Protein AF-A0AAN9Z2P6-F1 (afdb_monomer_lite)

Sequence (341 aa):
MFIMGNKQIKIFQRGREERLTVVLQAVVTYSSTYVLVALSIDRYDAITHPMNFSGSWRRARLLVGVAWVISALFSVPILFLYQEQPVEGHLQCWIDFEKQWMWQLWVTLVALTLFVLPAFIISACYIVIVSTIWTKSKQLTPDPTRRTSRNSSVQQLQQTHQQLQLQNSGKPRGVASRLQQLQQEDQDSRRASSRGIIPKAKVKTVKMTFVIVIVFVLCWSPYFVFDLLQVYGYVPRTQTNIAVATFIQSLAPLNSAANPVIYCLFSTTIGRTLRKIPPISWAVAALQPCCPSLRPVPPDEEEPALLDARMRWASQHHKAHPHLDAAVRRGTAVAAVVSIV

Radius of gyration: 30.75 Å; chains: 1; bounding box: 99×47×82 Å

InterPro domains:
  IPR000276 G protein-coupled receptor, rhodopsin-like [PF00001] (20-263)
  IPR000276 G protein-coupled receptor, rhodopsin-like [PR00237] (25-47)
  IPR000276 G protein-coupled receptor, rhodopsin-like [PR00237] (59-80)
  IPR000276 G protein-coupled receptor, rhodopsin-like [PR00237] (107-130)
  IPR000276 G protein-coupled receptor, rhodopsin-like [PR00237] (205-229)
  IPR000276 G protein-coupled receptor, rhodopsin-like [PR00237] (245-271)
  IPR000276 G protein-coupled receptor, rhodopsin-like [PS00237] (31-47)
  IPR017452 GPCR, rhodopsin-like, 7TM [PS50262] (1-263)
  IPR052665 Neuropeptide-activated GPCR [PTHR24224] (21-278)

Secondary structure (DSSP, 8-state):
-HHHHHHHHHHHHHHHHHHHHHHHHHHHHHHHHHHHHHHHHHHHHHHH----TTSHHHHHHHHHHHHHHHHHHHHHHHHHH-EEEEETTEEEEE---SSHHHHHHHHHHHHIIIIIHHHHHHHHHHHHHHHHHHHHHHHHS--HHHHHHHHHHHHHHHHHHHHHHHTT-S-THHHHHHHHHHHHHHHHHHHHHHH-SS-HHHHHHHHHHHHHHHHHHHHHHHHHHHHHHHHTTSS---HHHHHHHHHHHTHHHHHHHHHHHHHHHH-TTHHHHHTTSHHHHHHHHHTGGG-GGGPPPPSS---HHHHHHHHHHHHHHTTT-HHHHHHHHHHHHHHHHHT--

Foldseek 3Di:
DVVVVVVVVVQVVVLVVVLVVVLVVQLVLQLLLQLLLLLLVLLLCVQQPVDDPPCSVVSSVVSSVVSSVVSNVVSVVSSVQWDWDQDPNHTDTDRDDPDLVVLLVVLVVCCCSNPVVSLVSNVVSLVSSVVSLVVVLVVLPPDVVVVVVLVVVLVVLVVVLVVCVVVVPPPSVVSVVVNVVSVVVVVVSVVVVVCGPDHPVSVLVSVLSVVLSVLSCVLVVLQSVLSNCVSVPVDDPDPVSVVVNVVSVVSSVVSLVCLVVSCLVSVPVNVVVVCVPVVVVVVVVVCCVPDVPPDDDDDPDPDPVVVVVVVVVCVVPVPPCPPVVVVVVVVVVSSVVSNVD

Structure (mmCIF, N/CA/C/O backbone):
data_AF-A0AAN9Z2P6-F1
#
_entry.id   AF-A0AAN9Z2P6-F1
#
loop_
_atom_site.group_PDB
_atom_site.id
_atom_site.type_symbol
_atom_site.label_atom_id
_atom_site.label_alt_id
_atom_site.label_comp_id
_atom_site.label_asym_id
_atom_site.label_entity_id
_atom_site.label_seq_id
_atom_site.pdbx_PDB_ins_code
_atom_site.Cartn_x
_atom_site.Cartn_y
_atom_site.Cartn_z
_atom_site.occupancy
_atom_site.B_iso_or_equiv
_atom_site.auth_seq_id
_atom_site.auth_comp_id
_atom_site.auth_asym_id
_atom_site.auth_atom_id
_atom_site.pdbx_PDB_model_num
ATOM 1 N N . MET A 1 1 ? -43.379 22.962 25.485 1.00 40.91 1 MET A N 1
ATOM 2 C CA . MET A 1 1 ? -43.331 21.936 24.415 1.00 40.91 1 MET A CA 1
ATOM 3 C C . MET A 1 1 ? -42.392 22.318 23.258 1.00 40.91 1 MET A C 1
ATOM 5 O O . MET A 1 1 ? -41.518 21.527 22.936 1.00 40.91 1 MET A O 1
ATOM 9 N N . PHE A 1 2 ? -42.454 23.541 22.707 1.00 38.75 2 PHE A N 1
ATOM 10 C CA . PHE A 1 2 ? -41.582 23.992 21.596 1.00 38.75 2 PHE A CA 1
ATOM 11 C C . PHE A 1 2 ? -40.060 24.004 21.885 1.00 38.75 2 PHE A C 1
ATOM 13 O O . PHE A 1 2 ? -39.260 23.691 21.007 1.00 38.75 2 PHE A O 1
ATOM 20 N N . ILE A 1 3 ? -39.632 24.298 23.121 1.00 38.44 3 ILE A N 1
ATOM 21 C CA . ILE A 1 3 ? -38.198 24.344 23.486 1.00 38.44 3 ILE A CA 1
ATOM 22 C C . ILE A 1 3 ? -37.568 22.939 23.595 1.00 38.44 3 ILE A C 1
ATOM 24 O O . ILE A 1 3 ? -36.387 22.772 23.287 1.00 38.44 3 ILE A O 1
ATOM 28 N N . MET A 1 4 ? -38.348 21.908 23.951 1.00 35.03 4 MET A N 1
ATOM 29 C CA . MET A 1 4 ? -37.878 20.514 23.890 1.00 35.03 4 MET A CA 1
ATOM 30 C C . MET A 1 4 ? -37.696 20.044 22.441 1.00 35.03 4 MET A C 1
ATOM 32 O O . MET A 1 4 ? -36.729 19.341 22.165 1.00 35.03 4 MET A O 1
ATOM 36 N N . GLY A 1 5 ? -38.545 20.501 21.511 1.00 40.94 5 GLY A N 1
ATOM 37 C CA . GLY A 1 5 ? -38.410 20.210 20.079 1.00 40.94 5 GLY A CA 1
ATOM 38 C C . GLY A 1 5 ? -37.091 20.721 19.490 1.00 40.94 5 GLY A C 1
ATOM 39 O O . GLY A 1 5 ? -36.369 19.962 18.854 1.00 40.94 5 GLY A O 1
ATOM 40 N N . ASN A 1 6 ? -36.697 21.964 19.789 1.00 43.03 6 ASN A N 1
ATOM 41 C CA . ASN A 1 6 ? -35.435 22.528 19.287 1.00 43.03 6 ASN A CA 1
ATOM 42 C C . ASN A 1 6 ? -34.179 21.876 19.883 1.00 43.03 6 ASN A C 1
ATOM 44 O O . ASN A 1 6 ? -33.157 21.785 19.201 1.00 43.03 6 ASN A O 1
ATOM 48 N N . LYS A 1 7 ? -34.233 21.410 21.139 1.00 51.53 7 LYS A N 1
ATOM 49 C CA . LYS A 1 7 ? -33.128 20.638 21.726 1.00 51.53 7 LYS A CA 1
ATOM 50 C C . LYS A 1 7 ? -32.992 19.281 21.045 1.00 51.53 7 LYS A C 1
ATOM 52 O O . LYS A 1 7 ? -31.888 18.953 20.637 1.00 51.53 7 LYS A O 1
ATOM 57 N N . GLN A 1 8 ? -34.094 18.555 20.853 1.00 50.38 8 GLN A N 1
ATOM 58 C CA . GLN A 1 8 ? -34.105 17.253 20.173 1.00 50.38 8 GLN A CA 1
ATOM 59 C C . GLN A 1 8 ? -33.662 17.355 18.702 1.00 50.38 8 GLN A C 1
ATOM 61 O O . GLN A 1 8 ? -32.905 16.513 18.236 1.00 50.38 8 GLN A O 1
ATOM 66 N N . ILE A 1 9 ? -34.026 18.430 17.993 1.00 57.44 9 ILE A N 1
ATOM 67 C CA . ILE A 1 9 ? -33.577 18.677 16.610 1.00 57.44 9 ILE A CA 1
ATOM 68 C C . ILE A 1 9 ? -32.070 18.967 16.540 1.00 57.44 9 ILE A C 1
ATOM 70 O O . ILE A 1 9 ? -31.394 18.424 15.670 1.00 57.44 9 ILE A O 1
ATOM 74 N N . LYS A 1 10 ? -31.519 19.778 17.457 1.00 55.31 10 LYS A N 1
ATOM 75 C CA . LYS A 1 10 ? -30.065 20.038 17.527 1.00 55.31 10 LYS A CA 1
ATOM 76 C C . LYS A 1 10 ? -29.266 18.794 17.912 1.00 55.31 10 LYS A C 1
ATOM 78 O O . LYS A 1 10 ? -28.180 18.576 17.393 1.00 55.31 10 LYS A O 1
ATOM 83 N N . ILE A 1 11 ? -29.821 17.987 18.807 1.00 55.19 11 ILE A N 1
ATOM 84 C CA . ILE A 1 11 ? -29.313 16.681 19.242 1.00 55.19 11 ILE A CA 1
ATOM 85 C C . ILE A 1 11 ? -29.258 15.723 18.038 1.00 55.19 11 ILE A C 1
ATOM 87 O O . ILE A 1 11 ? -28.189 15.231 17.693 1.00 55.19 11 ILE A O 1
ATOM 91 N N . PHE A 1 12 ? -30.355 15.598 17.292 1.00 55.28 12 PHE A N 1
ATOM 92 C CA . PHE A 1 12 ? -30.433 14.788 16.073 1.00 55.28 12 PHE A CA 1
ATOM 93 C C . PHE A 1 12 ? -29.583 15.323 14.899 1.00 55.28 12 PHE A C 1
ATOM 95 O O . PHE A 1 12 ? -29.119 14.564 14.049 1.00 55.28 12 PHE A O 1
ATOM 102 N N . GLN A 1 13 ? -29.372 16.640 14.795 1.00 58.53 13 GLN A N 1
ATOM 103 C CA . GLN A 1 13 ? -28.423 17.217 13.832 1.00 58.53 13 GLN A CA 1
ATOM 104 C C . GLN A 1 13 ? -26.977 16.886 14.206 1.00 58.53 13 GLN A C 1
ATOM 106 O O . GLN A 1 13 ? -26.229 16.438 13.343 1.00 58.53 13 GLN A O 1
ATOM 111 N N . ARG A 1 14 ? -26.612 17.023 15.483 1.00 61.31 14 ARG A N 1
ATOM 112 C CA . ARG A 1 14 ? -25.263 16.737 15.980 1.00 61.31 14 ARG A CA 1
ATOM 113 C C . ARG A 1 14 ? -24.888 15.259 15.853 1.00 61.31 14 ARG A C 1
ATOM 115 O O . ARG A 1 14 ? -23.791 14.955 15.402 1.00 61.31 14 ARG A O 1
ATOM 122 N N . GLY A 1 15 ? -25.813 14.346 16.151 1.00 60.88 15 GLY A N 1
ATOM 123 C CA . GLY A 1 15 ? -25.597 12.911 15.946 1.00 60.88 15 GLY A CA 1
ATOM 124 C C . GLY A 1 15 ? -25.392 12.533 14.470 1.00 60.88 15 GLY A C 1
ATOM 125 O O . GLY A 1 15 ? -24.477 11.778 14.135 1.00 60.88 15 GLY A O 1
ATOM 126 N N . ARG A 1 16 ? -26.141 13.157 13.546 1.00 64.94 16 ARG A N 1
ATOM 127 C CA . ARG A 1 16 ? -25.918 12.997 12.096 1.00 64.94 16 ARG A CA 1
ATOM 128 C C . ARG A 1 16 ? -24.577 13.563 11.620 1.00 64.94 16 ARG A C 1
ATOM 130 O O . ARG A 1 16 ? -23.956 12.957 10.748 1.00 64.94 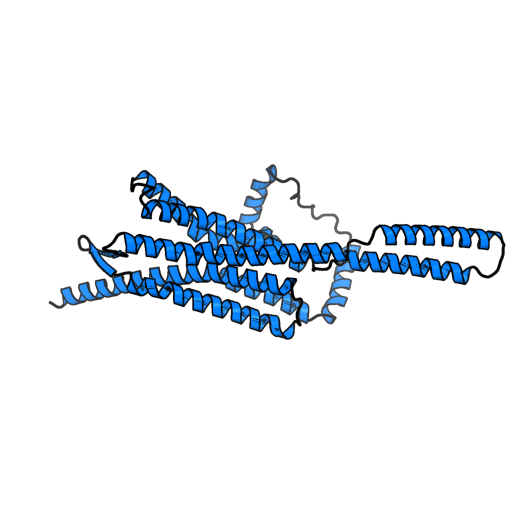16 ARG A O 1
ATOM 137 N N . GLU A 1 17 ? -24.129 14.690 12.168 1.00 72.06 17 GLU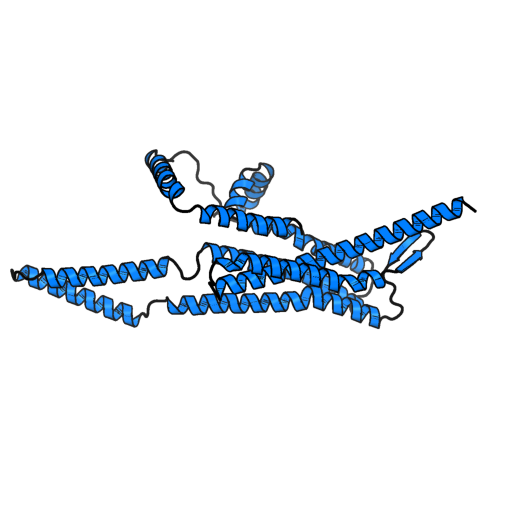 A N 1
ATOM 138 C CA . GLU A 1 17 ? -22.823 15.290 11.851 1.00 72.06 17 GLU A CA 1
ATOM 139 C C . GLU A 1 17 ? -21.656 14.412 12.330 1.00 72.06 17 GLU A C 1
ATOM 141 O O . GLU A 1 17 ? -20.686 14.214 11.595 1.00 72.06 17 GLU A O 1
ATOM 146 N N . GLU A 1 18 ? -21.767 13.817 13.519 1.00 72.00 18 GLU A N 1
ATOM 147 C CA . GLU A 1 18 ? -20.766 12.890 14.061 1.00 72.00 18 GLU A CA 1
ATOM 148 C C . GLU A 1 18 ? -20.684 11.600 13.230 1.00 72.00 18 GLU A C 1
ATOM 150 O O . GLU A 1 18 ? -19.593 11.210 12.807 1.00 72.00 18 GLU A O 1
ATOM 155 N N . ARG A 1 19 ? -21.828 10.991 12.883 1.00 74.69 19 ARG A N 1
ATOM 156 C CA . ARG A 1 19 ? -21.877 9.818 11.987 1.00 74.69 19 ARG A CA 1
ATOM 157 C C . ARG A 1 19 ? -21.257 10.106 10.626 1.00 74.69 19 ARG A C 1
ATOM 159 O O . ARG A 1 19 ? -20.469 9.307 10.123 1.00 74.69 19 ARG A O 1
ATOM 166 N N . LEU A 1 20 ? -21.590 11.254 10.032 1.00 80.19 20 LEU A N 1
ATOM 167 C CA . LEU A 1 20 ? -21.019 11.667 8.754 1.00 80.19 20 LEU A CA 1
ATOM 168 C C . LEU A 1 20 ? -19.501 11.844 8.863 1.00 80.19 20 LEU A C 1
ATOM 170 O O . LEU A 1 20 ? -18.776 11.403 7.977 1.00 80.19 20 LEU A O 1
ATOM 174 N N . THR A 1 21 ? -19.018 12.432 9.957 1.00 79.81 21 THR A N 1
ATOM 175 C CA . THR A 1 21 ? -17.583 12.632 10.194 1.00 79.81 21 THR A CA 1
ATOM 176 C C . THR A 1 21 ? -16.837 11.303 10.248 1.00 79.81 21 THR A C 1
ATOM 178 O O . THR A 1 21 ? -15.833 11.145 9.555 1.00 79.81 21 THR A O 1
ATOM 181 N N . VAL A 1 22 ? -17.341 10.323 11.002 1.00 79.75 22 VAL A N 1
ATOM 182 C CA . VAL A 1 22 ? -16.696 9.005 11.110 1.00 79.75 22 VAL A CA 1
ATOM 183 C C . VAL A 1 22 ? -16.719 8.257 9.776 1.00 79.75 22 VAL A C 1
ATOM 185 O O . VAL A 1 22 ? -15.728 7.643 9.382 1.00 79.75 22 VAL A O 1
ATOM 188 N N . VAL A 1 23 ? -17.821 8.344 9.033 1.00 84.56 23 VAL A N 1
ATOM 189 C CA . VAL A 1 23 ? -17.933 7.709 7.715 1.00 84.56 23 VAL A CA 1
ATOM 190 C C . VAL A 1 23 ? -16.989 8.358 6.713 1.00 84.56 23 VAL A C 1
ATOM 192 O O . VAL A 1 23 ? -16.324 7.650 5.965 1.00 84.56 23 VAL A O 1
ATOM 195 N N . LEU A 1 24 ? -16.867 9.686 6.716 1.00 85.12 24 LEU A N 1
ATOM 196 C CA . LEU A 1 24 ? -15.895 10.385 5.878 1.00 85.12 24 LEU A CA 1
ATOM 197 C C . LEU A 1 24 ? -14.460 9.997 6.248 1.00 85.12 24 LEU A C 1
ATOM 199 O O . LEU A 1 24 ? -13.672 9.695 5.355 1.00 85.12 24 LEU A O 1
ATOM 203 N N . GLN A 1 25 ? -14.127 9.931 7.541 1.00 83.19 25 GLN A N 1
ATOM 204 C CA . GLN A 1 25 ? -12.819 9.460 8.008 1.00 83.19 25 GLN A CA 1
ATOM 205 C C . GLN A 1 25 ? -12.526 8.032 7.538 1.00 83.19 25 GLN A C 1
ATOM 207 O O . GLN A 1 25 ? -11.420 7.747 7.072 1.00 83.19 25 GLN A O 1
ATOM 212 N N . ALA A 1 26 ? -13.518 7.144 7.599 1.00 85.56 26 ALA A N 1
ATOM 213 C CA . ALA A 1 26 ? -13.385 5.789 7.095 1.00 85.56 26 ALA A CA 1
ATOM 214 C C . ALA A 1 26 ? -13.184 5.765 5.577 1.00 85.56 26 ALA A C 1
ATOM 216 O O . ALA A 1 26 ? -12.211 5.178 5.112 1.00 85.56 26 ALA A O 1
ATOM 217 N N . VAL A 1 27 ? -14.022 6.461 4.804 1.00 89.19 27 VAL A N 1
ATOM 218 C CA . VAL A 1 27 ? -13.894 6.541 3.339 1.00 89.19 27 VAL A CA 1
ATOM 219 C C . VAL A 1 27 ? -12.512 7.044 2.942 1.00 89.19 27 VAL A C 1
ATOM 221 O O . VAL A 1 27 ? -11.889 6.460 2.058 1.00 89.19 27 VAL A O 1
ATOM 224 N N . VAL A 1 28 ? -12.003 8.080 3.613 1.00 88.19 28 VAL A N 1
ATOM 225 C CA . VAL A 1 28 ? -10.660 8.625 3.375 1.00 88.19 28 VAL A CA 1
ATOM 226 C C . VAL A 1 28 ? -9.589 7.578 3.682 1.00 88.19 28 VAL A C 1
ATOM 228 O O . VAL A 1 28 ? -8.722 7.315 2.846 1.00 88.19 28 VAL A O 1
ATOM 231 N N . THR A 1 29 ? -9.696 6.907 4.827 1.00 87.44 29 THR A N 1
ATOM 232 C CA . THR A 1 29 ? -8.771 5.851 5.260 1.00 87.44 29 THR A CA 1
ATOM 233 C C . THR A 1 29 ? -8.718 4.698 4.256 1.00 87.44 29 THR A C 1
ATOM 235 O O . THR A 1 29 ? -7.636 4.315 3.796 1.00 87.44 29 THR A O 1
ATOM 238 N N . TYR A 1 30 ? -9.883 4.192 3.852 1.00 91.56 30 TYR A N 1
ATOM 239 C CA . TYR A 1 30 ? -10.010 3.177 2.815 1.00 91.56 30 TYR A CA 1
ATOM 240 C C . TYR A 1 30 ? -9.439 3.692 1.484 1.00 91.56 30 TYR A C 1
ATOM 242 O O . TYR A 1 30 ? -8.584 3.031 0.893 1.00 91.56 30 TYR A O 1
ATOM 250 N N . SER A 1 31 ? -9.792 4.906 1.051 1.00 90.50 31 SER A N 1
ATOM 251 C CA . SER A 1 31 ? -9.307 5.452 -0.223 1.00 90.50 31 SER A CA 1
ATOM 252 C C . SER A 1 31 ? -7.789 5.567 -0.265 1.00 90.50 31 SER A C 1
ATOM 254 O O . SER A 1 31 ? -7.194 5.172 -1.264 1.00 90.50 31 SER A O 1
ATOM 256 N N . SER A 1 32 ? -7.148 5.994 0.828 1.00 88.19 32 SER A N 1
ATOM 257 C CA . SER A 1 32 ? -5.688 6.094 0.906 1.00 88.19 32 SER A CA 1
ATOM 258 C C . SER A 1 32 ? -5.040 4.733 0.645 1.00 88.19 32 SER A C 1
ATOM 260 O O . SER A 1 32 ? -4.166 4.596 -0.210 1.00 88.19 32 SER A O 1
ATOM 262 N N . THR A 1 33 ? -5.567 3.692 1.283 1.00 91.06 33 THR A N 1
ATOM 263 C CA . THR A 1 33 ? -5.068 2.321 1.202 1.00 91.06 33 THR A CA 1
ATOM 264 C C . THR A 1 33 ? -5.260 1.726 -0.193 1.00 91.06 33 THR A C 1
ATOM 266 O O . THR A 1 33 ? -4.318 1.208 -0.797 1.00 91.06 33 THR A O 1
ATOM 269 N N . TYR A 1 34 ? -6.461 1.834 -0.761 1.00 93.19 34 TYR A N 1
ATOM 270 C CA . TYR A 1 34 ? -6.755 1.261 -2.076 1.00 93.19 34 TYR A CA 1
ATOM 271 C C . TYR A 1 34 ? -6.134 2.068 -3.227 1.00 93.19 34 TYR A C 1
ATOM 273 O O . TYR A 1 34 ? -5.804 1.494 -4.267 1.00 93.19 34 TYR A O 1
ATOM 281 N N . VAL A 1 35 ? -5.876 3.368 -3.046 1.00 90.81 35 VAL A N 1
ATOM 282 C CA . VAL A 1 35 ? -5.075 4.166 -3.989 1.00 90.81 35 VAL A CA 1
ATOM 283 C C . VAL A 1 35 ? -3.610 3.713 -3.986 1.00 90.81 35 VAL A C 1
ATOM 285 O O . VAL A 1 35 ? -3.006 3.645 -5.057 1.00 90.81 35 VAL A O 1
ATOM 288 N N . LEU A 1 36 ? -3.041 3.314 -2.842 1.00 87.62 36 LEU A N 1
ATOM 289 C CA . LEU A 1 36 ? -1.700 2.708 -2.794 1.00 87.62 36 LEU A CA 1
ATOM 290 C C . LEU A 1 36 ? -1.637 1.358 -3.516 1.00 87.62 36 LEU A C 1
ATOM 292 O O . LEU A 1 36 ? -0.660 1.066 -4.219 1.00 87.62 36 LEU A O 1
ATOM 296 N N . VAL A 1 37 ? -2.690 0.549 -3.395 1.00 92.44 37 VAL A N 1
ATOM 297 C CA . VAL A 1 37 ? -2.835 -0.695 -4.163 1.00 92.44 37 VAL A CA 1
ATOM 298 C C . VAL A 1 37 ? -2.895 -0.387 -5.663 1.00 92.44 37 VAL A C 1
ATOM 300 O O . VAL A 1 37 ? -2.118 -0.945 -6.439 1.00 92.44 37 VAL A O 1
ATOM 303 N N . ALA A 1 38 ? -3.745 0.558 -6.076 1.00 91.00 38 ALA A N 1
ATOM 304 C CA . ALA A 1 38 ? -3.864 0.999 -7.466 1.00 91.00 38 ALA A CA 1
ATOM 305 C C . ALA A 1 38 ? -2.532 1.524 -8.030 1.00 91.00 38 ALA A C 1
ATOM 307 O O . ALA A 1 38 ? -2.146 1.165 -9.144 1.00 91.00 38 ALA A O 1
ATOM 308 N N . LEU A 1 39 ? -1.796 2.318 -7.247 1.00 86.62 39 LEU A N 1
ATOM 309 C CA . LEU A 1 39 ? -0.462 2.809 -7.583 1.00 86.62 39 LEU A CA 1
ATOM 310 C C . LEU A 1 39 ? 0.514 1.644 -7.798 1.00 86.62 39 LEU A C 1
ATOM 312 O O . LEU A 1 39 ? 1.242 1.626 -8.787 1.00 86.62 39 LEU A O 1
ATOM 316 N N . SER A 1 40 ? 0.508 0.650 -6.908 1.00 87.88 40 SER A N 1
ATOM 317 C CA . SER A 1 40 ? 1.384 -0.524 -7.006 1.00 87.88 40 SER A CA 1
ATOM 318 C C . SER A 1 40 ? 1.088 -1.357 -8.260 1.00 87.88 40 SER A C 1
ATOM 320 O O . SER A 1 40 ? 2.020 -1.758 -8.959 1.00 87.88 40 SER A O 1
ATOM 322 N N . ILE A 1 41 ? -0.192 -1.536 -8.606 1.00 89.38 41 ILE A N 1
ATOM 323 C CA . ILE A 1 41 ? -0.638 -2.235 -9.824 1.00 89.38 41 ILE A CA 1
ATOM 324 C C . ILE A 1 41 ? -0.253 -1.461 -11.092 1.00 89.38 41 ILE A C 1
ATOM 326 O O . ILE A 1 41 ? 0.194 -2.048 -12.080 1.00 89.38 41 ILE A O 1
ATOM 330 N N . ASP A 1 42 ? -0.410 -0.139 -11.083 1.00 86.06 42 ASP A N 1
ATOM 331 C CA . ASP A 1 42 ? -0.011 0.724 -12.194 1.00 86.06 42 ASP A CA 1
ATOM 332 C C . ASP A 1 42 ? 1.509 0.675 -12.423 1.00 86.06 42 ASP A C 1
ATOM 334 O O . ASP A 1 42 ? 1.974 0.545 -13.559 1.00 86.06 42 ASP A O 1
ATOM 338 N N . ARG A 1 43 ? 2.299 0.694 -11.340 1.00 84.25 43 ARG A N 1
ATOM 339 C CA . ARG A 1 43 ? 3.758 0.545 -11.419 1.00 84.25 43 ARG A CA 1
ATOM 340 C C . ARG A 1 43 ? 4.172 -0.832 -11.915 1.00 84.25 43 ARG A C 1
ATOM 342 O O . ARG A 1 43 ? 5.067 -0.905 -12.755 1.00 84.25 43 ARG A O 1
ATOM 349 N N . TYR A 1 44 ? 3.529 -1.885 -11.415 1.00 85.62 44 TYR A N 1
ATOM 350 C CA . TYR A 1 44 ? 3.725 -3.252 -11.885 1.00 85.62 44 TYR A CA 1
ATOM 351 C C . TYR A 1 44 ? 3.567 -3.322 -13.404 1.00 85.62 44 TYR A C 1
ATOM 353 O O . TYR A 1 44 ? 4.516 -3.684 -14.100 1.00 85.62 44 TYR A O 1
ATOM 361 N N . ASP A 1 45 ? 2.425 -2.867 -13.916 1.00 83.56 45 ASP A N 1
ATOM 362 C CA . ASP A 1 45 ? 2.102 -2.946 -15.338 1.00 83.56 45 ASP A CA 1
ATOM 363 C C . ASP A 1 45 ? 3.080 -2.139 -16.195 1.00 83.56 45 ASP A C 1
ATOM 365 O O . ASP A 1 45 ? 3.624 -2.655 -17.166 1.00 83.56 45 ASP A O 1
ATOM 369 N N . ALA A 1 46 ? 3.428 -0.918 -15.775 1.00 80.81 46 ALA A N 1
ATOM 370 C CA . ALA A 1 46 ? 4.379 -0.065 -16.490 1.00 80.81 46 ALA A CA 1
ATOM 371 C C . ALA A 1 46 ? 5.804 -0.657 -16.617 1.00 80.81 46 ALA A C 1
ATOM 373 O O . ALA A 1 46 ? 6.621 -0.143 -17.404 1.00 80.81 46 ALA A O 1
ATOM 374 N N . ILE A 1 47 ? 6.139 -1.683 -15.825 1.00 78.62 47 ILE A N 1
ATOM 375 C CA . ILE A 1 47 ? 7.454 -2.342 -15.774 1.00 78.62 47 ILE A CA 1
ATOM 376 C C . ILE A 1 47 ? 7.422 -3.713 -16.457 1.00 78.62 47 ILE A C 1
ATOM 378 O O . ILE A 1 47 ? 8.353 -4.049 -17.206 1.00 78.62 47 ILE A O 1
ATOM 382 N N . THR A 1 48 ? 6.376 -4.501 -16.211 1.00 78.38 48 THR A N 1
ATOM 383 C CA . THR A 1 48 ? 6.196 -5.826 -16.814 1.00 78.38 48 THR A CA 1
ATOM 384 C C . THR A 1 48 ? 5.808 -5.704 -18.277 1.00 78.38 48 THR A C 1
ATOM 386 O O . THR A 1 48 ? 6.511 -6.255 -19.132 1.00 78.38 48 THR A O 1
ATOM 389 N N . HIS A 1 49 ? 4.808 -4.875 -18.570 1.00 74.31 49 HIS A N 1
ATOM 390 C CA . HIS A 1 49 ? 4.292 -4.626 -19.905 1.00 74.31 49 HIS A CA 1
ATOM 391 C C . HIS A 1 49 ? 4.567 -3.171 -20.306 1.00 74.31 49 HIS A C 1
ATOM 393 O O . HIS A 1 49 ? 3.781 -2.270 -20.013 1.00 74.31 49 HIS A O 1
ATOM 399 N N . PRO A 1 50 ? 5.678 -2.882 -21.008 1.00 66.62 50 PRO A N 1
ATOM 400 C CA . PRO A 1 50 ? 5.874 -1.579 -21.633 1.00 66.62 50 PRO A CA 1
ATOM 401 C C . PRO A 1 50 ? 4.887 -1.417 -22.811 1.00 66.62 50 PRO A C 1
ATOM 403 O O . PRO A 1 50 ? 5.287 -1.445 -23.967 1.00 66.62 50 PRO A O 1
ATOM 406 N N . MET A 1 51 ? 3.584 -1.316 -22.530 1.00 54.75 51 MET A N 1
ATOM 407 C CA . MET A 1 51 ? 2.533 -1.216 -23.541 1.00 54.75 51 MET A CA 1
ATOM 408 C C . MET A 1 51 ? 2.388 0.211 -24.064 1.00 54.75 51 MET A C 1
ATOM 410 O O . MET A 1 51 ? 2.667 1.193 -23.373 1.00 54.75 51 MET A O 1
ATOM 414 N N . ASN A 1 52 ? 1.920 0.295 -25.309 1.00 54.03 52 ASN A N 1
ATOM 415 C CA . ASN A 1 52 ? 1.693 1.509 -26.082 1.00 54.03 52 ASN A CA 1
ATOM 416 C C . ASN A 1 52 ? 1.099 2.661 -25.252 1.00 54.03 52 ASN A C 1
ATOM 418 O O . ASN A 1 52 ? 0.018 2.562 -24.669 1.00 54.03 52 ASN A O 1
ATOM 422 N N . PHE A 1 53 ? 1.801 3.796 -25.277 1.00 55.75 53 PHE A N 1
ATOM 423 C CA . PHE A 1 53 ? 1.530 5.022 -24.515 1.00 55.75 53 PHE A CA 1
ATOM 424 C C . PHE A 1 53 ? 0.092 5.575 -24.630 1.00 55.75 53 PHE A C 1
ATOM 426 O O . PHE A 1 53 ? -0.316 6.381 -23.795 1.00 55.75 53 PHE A O 1
ATOM 433 N N . SER A 1 54 ? -0.686 5.151 -25.632 1.00 56.00 54 SER A N 1
ATOM 434 C CA . SER A 1 54 ? -2.020 5.685 -25.941 1.00 56.00 54 SER A CA 1
ATOM 435 C C . SER A 1 54 ? -3.098 5.347 -24.886 1.00 56.00 54 SER A C 1
ATOM 437 O O . SER A 1 54 ? -4.034 6.120 -24.689 1.00 56.00 54 SER A O 1
ATOM 439 N N . GLY A 1 55 ? -2.960 4.240 -24.136 1.00 63.28 55 GLY A N 1
ATOM 440 C CA . GLY A 1 55 ? -3.990 3.761 -23.188 1.00 63.28 55 GLY A CA 1
ATOM 441 C C . GLY A 1 55 ? -3.698 3.953 -21.692 1.00 63.28 55 GLY A C 1
ATOM 442 O O . GLY A 1 55 ? -4.615 3.878 -20.870 1.00 63.28 55 GLY A O 1
ATOM 443 N N . SER A 1 56 ? -2.443 4.231 -21.321 1.00 71.69 56 SER A N 1
ATOM 444 C CA . SER A 1 56 ? -1.978 4.203 -19.920 1.00 71.69 56 SER A CA 1
ATOM 445 C C . SER A 1 56 ? -2.752 5.160 -18.997 1.00 71.69 56 SER A C 1
ATOM 447 O O . SER A 1 56 ? -3.097 4.805 -17.873 1.00 71.69 56 SER A O 1
ATOM 449 N N . TRP A 1 57 ? -3.138 6.341 -19.489 1.00 73.94 57 TRP A N 1
ATOM 450 C CA . TRP A 1 57 ? -3.870 7.335 -18.691 1.00 73.94 57 TRP A CA 1
ATOM 451 C C . TRP A 1 57 ? -5.330 6.950 -18.394 1.00 73.94 57 TRP A C 1
ATOM 453 O O . TRP A 1 57 ? -5.846 7.274 -17.321 1.00 73.94 57 TRP A O 1
ATOM 463 N N . ARG A 1 58 ? -6.022 6.277 -19.326 1.00 82.50 58 ARG A N 1
ATOM 464 C CA . ARG A 1 58 ? -7.402 5.810 -19.092 1.00 82.50 58 ARG A CA 1
ATOM 465 C C . ARG A 1 58 ? -7.409 4.709 -18.040 1.00 82.50 58 ARG A C 1
ATOM 467 O O . ARG A 1 58 ? -8.222 4.756 -17.126 1.00 82.50 58 ARG A O 1
ATOM 474 N N . ARG A 1 59 ? -6.446 3.789 -18.132 1.00 83.81 59 ARG A N 1
ATOM 475 C CA . ARG A 1 59 ? -6.236 2.719 -17.155 1.00 83.81 59 ARG A CA 1
ATOM 476 C C . ARG A 1 59 ? -5.921 3.267 -15.762 1.00 83.81 59 ARG A C 1
ATOM 478 O O . ARG A 1 59 ? -6.566 2.854 -14.809 1.00 83.81 59 ARG A O 1
ATOM 485 N N . ALA A 1 60 ? -5.004 4.228 -15.642 1.00 83.69 60 ALA A N 1
ATOM 486 C CA . ALA A 1 60 ? -4.682 4.836 -14.349 1.00 83.69 60 ALA A CA 1
ATOM 487 C C . ALA A 1 60 ? -5.911 5.497 -13.696 1.00 83.69 60 ALA A C 1
ATOM 489 O O . ALA A 1 60 ? -6.179 5.279 -12.518 1.00 83.69 60 ALA A O 1
ATOM 490 N N . ARG A 1 61 ? -6.716 6.244 -14.468 1.00 86.12 61 ARG A N 1
ATOM 491 C CA . ARG A 1 61 ? -7.972 6.826 -13.959 1.00 86.12 61 ARG A CA 1
ATOM 492 C C . ARG A 1 61 ? -9.005 5.770 -13.577 1.00 86.12 61 ARG A C 1
ATOM 494 O O . ARG A 1 61 ? -9.696 5.955 -12.583 1.00 86.12 61 ARG A O 1
ATOM 501 N N . LEU A 1 62 ? -9.095 4.679 -14.337 1.00 90.50 62 LEU A N 1
ATOM 502 C CA . LEU A 1 62 ? -9.973 3.559 -14.008 1.00 90.50 62 LEU A CA 1
ATOM 503 C C . LEU A 1 62 ? -9.569 2.914 -12.677 1.00 90.50 62 LEU A C 1
ATOM 505 O O . LEU A 1 62 ? -10.428 2.721 -11.828 1.00 90.50 62 LEU A O 1
ATOM 509 N N . LEU A 1 63 ? -8.277 2.642 -12.466 1.00 89.00 63 LEU A N 1
ATOM 510 C CA . LEU A 1 63 ? -7.773 2.065 -11.214 1.00 89.00 63 LEU A CA 1
ATOM 511 C C . LEU A 1 63 ? -8.082 2.960 -10.005 1.00 89.00 63 LEU A C 1
ATOM 513 O O . LEU A 1 63 ? -8.521 2.460 -8.974 1.00 89.00 63 LEU A O 1
ATOM 517 N N . VAL A 1 64 ? -7.915 4.279 -10.147 1.00 90.56 64 VAL A N 1
ATOM 518 C CA . VAL A 1 64 ? -8.290 5.239 -9.098 1.00 90.56 64 VAL A CA 1
ATOM 519 C C . VAL A 1 64 ? -9.801 5.221 -8.864 1.00 90.56 64 VAL A C 1
ATOM 521 O O . VAL A 1 64 ? -10.228 5.094 -7.724 1.00 90.56 64 VAL A O 1
ATOM 524 N N . GLY A 1 65 ? -10.619 5.281 -9.919 1.00 91.25 65 GLY A N 1
ATOM 525 C CA . GLY A 1 65 ? -12.079 5.212 -9.790 1.00 91.25 65 GLY A CA 1
ATOM 526 C C . GLY A 1 65 ? -12.552 3.943 -9.073 1.00 91.25 65 GLY A C 1
ATOM 527 O O . GLY A 1 65 ? -13.378 4.021 -8.168 1.00 91.25 65 GLY A O 1
ATOM 528 N N . VAL A 1 66 ? -11.969 2.789 -9.409 1.00 94.62 66 VAL A N 1
ATOM 529 C CA . VAL A 1 66 ? -12.237 1.508 -8.736 1.00 94.62 66 VAL A CA 1
ATOM 530 C C . VAL A 1 66 ? -11.844 1.565 -7.259 1.00 94.62 66 VAL A C 1
ATOM 532 O O . VAL A 1 66 ? -12.620 1.123 -6.417 1.00 94.62 66 VAL A O 1
ATOM 535 N N . ALA A 1 67 ? -10.691 2.151 -6.923 1.00 92.94 67 ALA A N 1
ATOM 536 C CA . ALA A 1 67 ? -10.268 2.309 -5.533 1.00 92.94 67 ALA A CA 1
ATOM 537 C C . ALA A 1 67 ? -11.274 3.131 -4.710 1.00 92.94 67 ALA A C 1
ATOM 539 O O . ALA A 1 67 ? -11.629 2.722 -3.606 1.00 92.94 67 ALA A O 1
ATOM 540 N N . TRP A 1 68 ? -11.790 4.239 -5.251 1.00 94.38 68 TRP A N 1
ATOM 541 C CA . TRP A 1 68 ? -12.813 5.051 -4.579 1.00 94.38 68 TRP A CA 1
ATOM 542 C C . TRP A 1 68 ? -14.128 4.294 -4.380 1.00 94.38 68 TRP A C 1
ATOM 544 O O . TRP A 1 68 ? -14.702 4.351 -3.296 1.00 94.38 68 TRP A O 1
ATOM 554 N N . VAL A 1 69 ? -14.582 3.547 -5.391 1.00 95.56 69 VAL A N 1
ATOM 555 C CA . VAL A 1 69 ? -15.813 2.743 -5.299 1.00 95.56 69 VAL A CA 1
ATOM 556 C C . VAL A 1 69 ? -15.679 1.641 -4.248 1.00 95.56 69 VAL A C 1
ATOM 558 O O . VAL A 1 69 ? -16.561 1.499 -3.405 1.00 95.56 69 VAL A O 1
ATOM 561 N N . ILE A 1 70 ? -14.567 0.898 -4.250 1.00 94.50 70 ILE A N 1
ATOM 562 C CA . ILE A 1 70 ? -14.280 -0.131 -3.237 1.00 94.50 70 ILE A CA 1
ATOM 563 C C . ILE A 1 70 ? -14.224 0.492 -1.835 1.00 94.50 70 ILE A C 1
ATOM 565 O O . ILE A 1 70 ? -14.745 -0.075 -0.877 1.00 94.50 70 ILE A O 1
ATOM 569 N N . SER A 1 71 ? -13.637 1.682 -1.715 1.00 93.44 71 SER A N 1
ATOM 570 C CA . SER A 1 71 ? -13.520 2.385 -0.433 1.00 93.44 71 SER A CA 1
ATOM 571 C C . SER A 1 71 ? -14.869 2.848 0.105 1.00 93.44 71 SER A C 1
ATOM 573 O O . SER A 1 71 ? -15.156 2.670 1.289 1.00 93.44 71 SER A O 1
ATOM 575 N N . ALA A 1 72 ? -15.721 3.390 -0.768 1.00 91.31 72 ALA A N 1
ATOM 576 C CA . ALA A 1 72 ? -17.095 3.727 -0.424 1.00 91.31 72 ALA A CA 1
ATOM 577 C C . ALA A 1 72 ? -17.866 2.474 0.011 1.00 91.31 72 ALA A C 1
ATOM 579 O O . ALA A 1 72 ? -18.509 2.501 1.055 1.00 91.31 72 ALA A O 1
ATOM 580 N N . LEU A 1 73 ? -17.730 1.366 -0.730 1.00 93.25 73 LEU A N 1
ATOM 581 C CA . LEU A 1 73 ? -18.386 0.091 -0.436 1.00 93.25 73 LEU A CA 1
ATOM 582 C C . LEU A 1 73 ? -18.013 -0.454 0.951 1.00 93.25 73 LEU A C 1
ATOM 584 O O . LEU A 1 73 ? -18.903 -0.769 1.736 1.00 93.25 73 LEU A O 1
ATOM 588 N N . PHE A 1 74 ? -16.722 -0.526 1.286 1.00 91.25 74 PHE A N 1
ATOM 589 C CA . PHE A 1 74 ? -16.282 -1.014 2.600 1.00 91.25 74 PHE A CA 1
ATOM 590 C C . PHE A 1 74 ? -16.581 -0.053 3.756 1.00 91.25 74 PHE A C 1
ATOM 592 O O . PHE A 1 74 ? -16.575 -0.475 4.910 1.00 91.25 74 PHE A O 1
ATOM 599 N N . SER A 1 75 ? -16.891 1.211 3.464 1.00 88.81 75 SER A N 1
ATOM 600 C CA . SER A 1 75 ? -17.311 2.188 4.476 1.00 88.81 75 SER A CA 1
ATOM 601 C C . SER A 1 75 ? -18.819 2.145 4.757 1.00 88.81 75 SER A C 1
ATOM 603 O O . SER A 1 75 ? -19.257 2.670 5.778 1.00 88.81 75 SER A O 1
ATOM 605 N N . VAL A 1 76 ? -19.624 1.492 3.905 1.00 87.62 76 VAL A N 1
ATOM 606 C CA . VAL A 1 76 ? -21.084 1.372 4.088 1.00 87.62 76 VAL A CA 1
ATOM 607 C C . VAL A 1 76 ? -21.479 0.763 5.442 1.00 87.62 76 VAL A C 1
ATOM 609 O O . VAL A 1 76 ? -22.366 1.326 6.080 1.00 87.62 76 VAL A O 1
ATOM 612 N N . PRO A 1 77 ? -20.856 -0.324 5.942 1.00 86.69 77 PRO A N 1
ATOM 613 C CA . PRO A 1 77 ? -21.236 -0.909 7.230 1.00 86.69 77 PRO A CA 1
ATOM 614 C C . PRO A 1 77 ? -21.155 0.081 8.401 1.00 86.69 77 PRO A C 1
ATOM 616 O O . PRO A 1 77 ? -21.971 0.023 9.314 1.00 86.69 77 PRO A O 1
ATOM 619 N N . ILE A 1 78 ? -20.228 1.041 8.347 1.00 81.81 78 ILE A N 1
ATOM 620 C CA . ILE A 1 78 ? -20.013 2.042 9.404 1.00 81.81 78 ILE A CA 1
ATOM 621 C C . ILE A 1 78 ? -21.238 2.951 9.561 1.00 81.81 78 ILE A C 1
ATOM 623 O O . ILE A 1 78 ? -21.580 3.319 10.682 1.00 81.81 78 ILE A O 1
ATOM 627 N N . LEU A 1 79 ? -21.952 3.248 8.467 1.00 79.06 79 LEU A N 1
ATOM 628 C CA . LEU A 1 79 ? -23.193 4.032 8.507 1.00 79.06 79 LEU A CA 1
ATOM 629 C C . LEU A 1 79 ? -24.290 3.356 9.335 1.00 79.06 79 LEU A C 1
ATOM 631 O O . LEU A 1 79 ? -25.085 4.045 9.969 1.00 79.06 79 LEU A O 1
ATOM 635 N N . PHE A 1 80 ? -24.346 2.024 9.304 1.00 80.56 80 PHE A N 1
ATOM 636 C CA . PHE A 1 80 ? -25.387 1.244 9.971 1.00 80.56 80 PHE A CA 1
ATOM 637 C C . PHE A 1 80 ? -25.012 0.850 11.402 1.00 80.56 80 PHE A C 1
ATOM 639 O O . PHE A 1 80 ? -25.896 0.694 12.240 1.00 80.56 80 PHE A O 1
ATOM 646 N N . LEU A 1 81 ? -23.716 0.687 11.677 1.00 79.50 81 LEU A N 1
ATOM 647 C CA . LEU A 1 81 ? -23.206 0.221 12.968 1.00 79.50 81 LEU A CA 1
ATOM 648 C C . LEU A 1 81 ? -23.120 1.321 14.034 1.00 79.50 81 LEU A C 1
ATOM 650 O O . LEU A 1 81 ? -23.181 1.017 15.222 1.00 79.50 81 LEU A O 1
ATOM 654 N N . TYR A 1 82 ? -22.992 2.589 13.637 1.00 71.56 82 TYR A N 1
ATOM 655 C CA . TYR A 1 82 ? -22.987 3.702 14.584 1.00 71.56 82 TYR A CA 1
ATOM 656 C C . TYR A 1 82 ? -24.409 4.060 15.024 1.00 71.56 82 TYR A C 1
ATOM 658 O O . TYR A 1 82 ? -25.195 4.628 14.261 1.00 71.56 82 TYR A O 1
ATOM 666 N N . GLN A 1 83 ? -24.724 3.769 16.285 1.00 67.31 83 GLN A N 1
ATOM 667 C CA . GLN A 1 83 ? -25.966 4.194 16.924 1.00 67.31 83 GLN A CA 1
ATOM 668 C C . GLN A 1 83 ? -25.736 5.435 17.801 1.00 67.31 83 GLN A C 1
ATOM 670 O O . GLN A 1 83 ? -24.625 5.738 18.231 1.00 67.31 83 GLN A O 1
ATOM 675 N N . GLU A 1 84 ? -26.799 6.215 18.001 1.00 64.19 84 GLU A N 1
ATOM 676 C CA . GLU A 1 84 ? -26.803 7.359 18.919 1.00 64.19 84 GLU A CA 1
ATOM 677 C C . GLU A 1 84 ? -27.347 6.861 20.252 1.00 64.19 84 GLU A C 1
ATOM 679 O O . GLU A 1 84 ? -28.489 6.402 20.298 1.00 64.19 84 GLU A O 1
ATOM 684 N N . GLN A 1 85 ? -26.542 6.937 21.311 1.00 61.31 85 GLN A N 1
ATOM 685 C CA . GLN A 1 85 ? -26.982 6.583 22.658 1.00 61.31 85 GLN A CA 1
ATOM 686 C C . GLN A 1 85 ? -26.851 7.808 23.578 1.00 61.31 85 GLN A C 1
ATOM 688 O O . GLN A 1 85 ? -25.821 8.494 23.554 1.00 61.31 85 GLN A O 1
ATOM 693 N N . PRO A 1 86 ? -27.886 8.139 24.372 1.00 63.56 86 PRO A N 1
ATOM 694 C CA . PRO A 1 86 ? -27.796 9.195 25.369 1.00 63.56 86 PRO A CA 1
ATOM 695 C C . PRO A 1 86 ? -27.016 8.681 26.587 1.00 63.56 86 PRO A C 1
ATOM 697 O O . PRO A 1 86 ? -27.552 7.936 27.405 1.00 63.56 86 PRO A O 1
ATOM 700 N N . VAL A 1 87 ? -25.758 9.101 26.727 1.00 65.50 87 VAL A N 1
ATOM 701 C CA . VAL A 1 87 ? -24.905 8.790 27.884 1.00 65.50 87 VAL A CA 1
ATOM 702 C C . VAL A 1 87 ? -24.827 10.043 28.758 1.00 65.50 87 VAL A C 1
ATOM 704 O O . VAL A 1 87 ? -24.364 11.092 28.318 1.00 65.50 87 VAL A O 1
ATOM 707 N N . GLU A 1 88 ? -25.356 9.969 29.983 1.00 57.19 88 GLU A N 1
ATOM 708 C CA . GLU A 1 88 ? -25.345 11.070 30.970 1.00 57.19 88 GLU A CA 1
ATOM 709 C C . GLU A 1 88 ? -25.875 12.428 30.452 1.00 57.19 88 GLU A C 1
ATOM 711 O O . GLU A 1 88 ? -25.390 13.498 30.809 1.00 57.19 88 GLU A O 1
ATOM 716 N N . GLY A 1 89 ? -26.894 12.414 29.585 1.00 63.22 89 GLY A N 1
ATOM 717 C CA . GLY A 1 89 ? -27.503 13.641 29.045 1.00 63.22 89 GLY A CA 1
ATOM 718 C C . GLY A 1 89 ? -26.728 14.298 27.895 1.00 63.22 89 GLY A C 1
ATOM 719 O O . GLY A 1 89 ? -27.210 15.281 27.324 1.00 63.22 89 GLY A O 1
ATOM 720 N N . HIS A 1 90 ? -25.591 13.726 27.496 1.00 56.38 90 HIS A N 1
ATOM 721 C CA . HIS A 1 90 ? -24.890 14.036 26.257 1.00 56.38 90 HIS A CA 1
ATOM 722 C C . HIS A 1 90 ? -25.123 12.912 25.239 1.00 56.38 90 HIS A C 1
ATOM 724 O O . HIS A 1 90 ? -25.068 11.729 25.565 1.00 56.38 90 HIS A O 1
ATOM 730 N N . LEU A 1 91 ? -25.407 13.264 23.985 1.00 61.19 91 LEU A N 1
ATOM 731 C CA . LEU A 1 91 ? -25.371 12.262 22.925 1.00 61.19 91 LEU A CA 1
ATOM 732 C C . LEU A 1 91 ? -23.923 11.876 22.665 1.00 61.19 91 LEU A C 1
ATOM 734 O O . LEU A 1 91 ? -23.097 12.755 22.419 1.00 61.19 91 LEU A O 1
ATOM 738 N N . GLN A 1 92 ? -23.642 10.580 22.687 1.00 62.53 92 GLN A N 1
ATOM 739 C CA . GLN A 1 92 ? -22.381 10.033 22.211 1.00 62.53 92 GLN A CA 1
ATOM 740 C C . GLN A 1 92 ? -22.674 9.034 21.093 1.00 62.53 92 GLN A C 1
ATOM 742 O O . GLN A 1 92 ? -23.593 8.216 21.186 1.00 62.53 92 GLN A O 1
ATOM 747 N N . CYS A 1 93 ? -21.905 9.127 20.010 1.00 65.94 93 CYS A N 1
ATOM 748 C CA . CYS A 1 93 ? -21.985 8.195 18.897 1.00 65.94 93 CYS A CA 1
ATOM 749 C C . CYS A 1 93 ? -20.919 7.104 19.070 1.00 65.94 93 CYS A C 1
ATOM 751 O O . CYS A 1 93 ? -19.720 7.373 19.000 1.00 65.94 93 CYS A O 1
ATOM 753 N N . TRP A 1 94 ? -21.358 5.872 19.322 1.00 69.50 94 TRP A N 1
ATOM 754 C CA . TRP A 1 94 ? -20.491 4.720 19.579 1.00 69.50 94 TRP A CA 1
ATOM 755 C C . TRP A 1 94 ? -21.058 3.471 18.891 1.00 69.50 94 TRP A C 1
ATOM 757 O O . TRP A 1 94 ? -22.264 3.368 18.657 1.00 69.50 94 TRP A O 1
ATOM 767 N N . ILE A 1 95 ? -20.179 2.531 18.535 1.00 73.25 95 ILE A N 1
ATOM 768 C CA . ILE A 1 95 ? -20.572 1.222 18.000 1.00 73.25 95 ILE A CA 1
ATOM 769 C C . ILE A 1 95 ? -20.873 0.304 19.182 1.00 73.25 95 ILE A C 1
ATOM 771 O O . ILE A 1 95 ? -19.952 -0.236 19.794 1.00 73.25 95 ILE A O 1
ATOM 775 N N . ASP A 1 96 ? -22.148 0.114 19.502 1.00 74.25 96 ASP A N 1
ATOM 776 C CA . ASP A 1 96 ? -22.546 -0.797 20.572 1.00 74.25 96 ASP A CA 1
ATOM 777 C C . ASP A 1 96 ? -22.845 -2.195 20.014 1.00 74.25 96 ASP A C 1
ATOM 779 O O . ASP A 1 96 ? -23.880 -2.433 19.389 1.00 74.25 96 ASP A O 1
ATOM 783 N N . PHE A 1 97 ? -21.904 -3.123 20.198 1.00 81.06 97 PHE A N 1
ATOM 784 C CA . PHE A 1 97 ? -22.125 -4.535 19.903 1.00 81.06 97 PHE A CA 1
ATOM 785 C C . PHE A 1 97 ? -22.512 -5.268 21.183 1.00 81.06 97 PHE A C 1
ATOM 787 O O . PHE A 1 97 ? -21.675 -5.507 22.048 1.00 81.06 97 PHE A O 1
ATOM 794 N N . GLU A 1 98 ? -23.764 -5.723 21.249 1.00 75.94 98 GLU A N 1
ATOM 795 C CA . GLU A 1 98 ? -24.287 -6.469 22.401 1.00 75.94 98 GLU A CA 1
ATOM 796 C C . GLU A 1 98 ? -23.527 -7.790 22.643 1.00 75.94 98 GLU A C 1
ATOM 798 O O . GLU A 1 98 ? -23.456 -8.294 23.764 1.00 75.94 98 GLU A O 1
ATOM 803 N N . LYS A 1 99 ? -22.951 -8.384 21.586 1.00 86.00 99 LYS A N 1
ATOM 804 C CA . LYS A 1 99 ? -22.204 -9.646 21.658 1.00 86.00 99 LYS A CA 1
ATOM 805 C C . LYS A 1 99 ? -20.726 -9.439 21.320 1.00 86.00 99 LYS A C 1
ATOM 807 O O . LYS A 1 99 ? -20.392 -8.927 20.254 1.00 86.00 99 LYS A O 1
ATOM 812 N N . GLN A 1 100 ? -19.837 -9.974 22.162 1.00 86.88 100 GLN A N 1
ATOM 813 C CA . GLN A 1 100 ? -18.378 -9.890 21.983 1.00 86.88 100 GLN A CA 1
ATOM 814 C C . GLN A 1 100 ? -17.895 -10.427 20.625 1.00 86.88 100 GLN A C 1
ATOM 816 O O . GLN A 1 100 ? -16.994 -9.854 20.014 1.00 86.88 100 GLN A O 1
ATOM 821 N N . TRP A 1 101 ? -18.503 -11.506 20.121 1.00 87.88 101 TRP A N 1
ATOM 822 C CA . TRP A 1 101 ? -18.114 -12.105 18.841 1.00 87.88 101 TRP A CA 1
ATOM 823 C C . TRP A 1 101 ? -18.383 -11.177 17.645 1.00 87.88 101 TRP A C 1
ATOM 825 O O . TRP A 1 101 ? -17.661 -11.241 16.653 1.00 87.88 101 TRP A O 1
ATOM 835 N N . MET A 1 102 ? -19.378 -10.284 17.739 1.00 89.19 102 MET A N 1
ATOM 836 C CA . MET A 1 102 ? -19.648 -9.287 16.697 1.00 89.19 102 MET A CA 1
ATOM 837 C C . MET A 1 102 ? -18.535 -8.239 16.656 1.00 89.19 102 MET A C 1
ATOM 839 O O . MET A 1 102 ? -18.063 -7.893 15.576 1.00 89.19 102 MET A O 1
ATOM 843 N N . TRP A 1 103 ? -18.053 -7.805 17.826 1.00 87.56 103 TRP A N 1
ATOM 844 C CA . TRP A 1 103 ? -16.907 -6.899 17.928 1.00 87.56 103 TRP A CA 1
ATOM 845 C C . TRP A 1 103 ? -15.621 -7.553 17.391 1.00 87.56 103 TRP A C 1
ATOM 847 O O . TRP A 1 103 ? -14.887 -6.938 16.617 1.00 87.56 103 TRP A O 1
ATOM 857 N N . GLN A 1 104 ? -15.385 -8.830 17.717 1.00 91.50 104 GLN A N 1
ATOM 858 C CA . GLN A 1 104 ? -14.276 -9.625 17.167 1.00 91.50 104 GLN A CA 1
ATOM 859 C C . GLN A 1 104 ? -14.331 -9.734 15.647 1.00 91.50 104 GLN A C 1
ATOM 861 O O . GLN A 1 104 ? -13.328 -9.481 14.975 1.00 91.50 104 GLN A O 1
ATOM 866 N N . LEU A 1 105 ? -15.498 -10.074 15.102 1.00 92.12 105 LEU A N 1
ATOM 867 C CA . LEU A 1 105 ? -15.705 -10.177 13.664 1.00 92.12 105 LEU A CA 1
ATOM 868 C C . LEU A 1 105 ? -15.470 -8.829 12.977 1.00 92.12 105 LEU A C 1
ATOM 870 O O . LEU A 1 105 ? -14.750 -8.775 11.985 1.00 92.12 105 LEU A O 1
ATOM 874 N N . TRP A 1 106 ? -16.030 -7.747 13.520 1.00 89.81 106 TRP A N 1
ATOM 875 C CA . TRP A 1 106 ? -15.890 -6.401 12.974 1.00 89.81 106 TRP A CA 1
ATOM 876 C C . TRP A 1 106 ? -14.427 -5.959 12.888 1.00 89.81 106 TRP A C 1
ATOM 878 O O . TRP A 1 106 ? -13.940 -5.659 11.799 1.00 89.81 106 TRP A O 1
ATOM 888 N N . VAL A 1 107 ? -13.700 -5.987 14.009 1.00 90.38 107 VAL A N 1
ATOM 889 C CA . VAL A 1 107 ? -12.291 -5.563 14.051 1.00 90.38 107 VAL A CA 1
ATOM 890 C C . VAL A 1 107 ? -11.414 -6.460 13.176 1.00 90.38 107 VAL A C 1
ATOM 892 O O . VAL A 1 107 ? -10.547 -5.966 12.456 1.00 90.38 107 VAL A O 1
ATOM 895 N N . THR A 1 108 ? -11.685 -7.770 13.147 1.00 93.88 108 THR A N 1
ATOM 896 C CA . THR A 1 108 ? -10.967 -8.705 12.268 1.00 93.88 108 THR A CA 1
ATOM 897 C C . THR A 1 108 ? -11.218 -8.399 10.791 1.00 93.88 108 THR A C 1
ATOM 899 O O . THR A 1 108 ? -10.271 -8.362 10.009 1.00 93.88 108 THR A O 1
ATOM 902 N N . LEU A 1 109 ? -12.465 -8.132 10.390 1.00 93.94 109 LEU A N 1
ATOM 903 C CA . LEU A 1 109 ? -12.796 -7.764 9.011 1.00 93.94 109 LEU A CA 1
ATOM 904 C C . LEU A 1 109 ? -12.127 -6.452 8.599 1.00 93.94 109 LEU A C 1
ATOM 906 O O . LEU A 1 109 ? -11.549 -6.393 7.517 1.00 93.94 109 LEU A O 1
ATOM 910 N N . VAL A 1 110 ? -12.149 -5.434 9.463 1.00 91.81 110 VAL A N 1
ATOM 911 C CA . VAL A 1 110 ? -11.478 -4.152 9.206 1.00 91.81 110 VAL A CA 1
ATOM 912 C C . VAL A 1 110 ? -9.964 -4.348 9.063 1.00 91.81 110 VAL A C 1
ATOM 914 O O . VAL A 1 110 ? -9.374 -3.845 8.109 1.00 91.81 110 VAL A O 1
ATOM 917 N N . ALA A 1 111 ? -9.326 -5.132 9.936 1.00 94.12 111 ALA A N 1
ATOM 918 C CA . ALA A 1 111 ? -7.900 -5.447 9.818 1.00 94.12 111 ALA A CA 1
ATOM 919 C C . ALA A 1 111 ? -7.577 -6.210 8.518 1.00 94.12 111 ALA A C 1
ATOM 921 O O . ALA A 1 111 ? -6.565 -5.949 7.859 1.00 94.12 111 ALA A O 1
ATOM 922 N N . LEU A 1 112 ? -8.449 -7.131 8.102 1.00 95.38 112 LEU A N 1
ATOM 923 C CA . LEU A 1 112 ? -8.282 -7.868 6.852 1.00 95.38 112 LEU A CA 1
ATOM 924 C C . LEU A 1 112 ? -8.369 -6.951 5.628 1.00 95.38 112 LEU A C 1
ATOM 926 O O . LEU A 1 112 ? -7.518 -7.042 4.743 1.00 95.38 112 LEU A O 1
ATOM 930 N N . THR A 1 113 ? -9.365 -6.067 5.567 1.00 93.62 113 THR A N 1
ATOM 931 C CA . THR A 1 113 ? -9.618 -5.214 4.396 1.00 93.62 113 THR A CA 1
ATOM 932 C C . THR A 1 113 ? -8.714 -3.984 4.331 1.00 93.62 113 THR A C 1
ATOM 934 O O . THR A 1 113 ? -8.408 -3.541 3.224 1.00 93.62 113 THR A O 1
ATOM 937 N N . LEU A 1 114 ? -8.277 -3.425 5.465 1.00 91.31 114 LEU A N 1
ATOM 938 C CA . LEU A 1 114 ? -7.402 -2.246 5.502 1.00 91.31 114 LEU A CA 1
ATOM 939 C C . LEU A 1 114 ? -5.916 -2.574 5.594 1.00 91.31 114 LEU A C 1
ATOM 941 O O . LEU A 1 114 ? -5.112 -1.729 5.222 1.00 91.31 114 LEU A O 1
ATOM 945 N N . PHE A 1 115 ? -5.526 -3.766 6.046 1.00 92.81 115 PHE A N 1
ATOM 946 C CA . PHE A 1 115 ? -4.111 -4.103 6.204 1.00 92.81 115 PHE A CA 1
ATOM 947 C C . PHE A 1 115 ? -3.715 -5.377 5.476 1.00 92.81 115 PHE A C 1
ATOM 949 O O . PHE A 1 115 ? -2.884 -5.311 4.572 1.00 92.81 115 PHE A O 1
ATOM 956 N N . VAL A 1 116 ? -4.315 -6.521 5.806 1.00 94.12 116 VAL A N 1
ATOM 957 C CA . VAL A 1 116 ? -3.834 -7.821 5.304 1.00 94.12 116 VAL A CA 1
ATOM 958 C C . VAL A 1 116 ? -3.984 -7.941 3.786 1.00 94.12 116 VAL A C 1
ATOM 960 O O . VAL A 1 116 ? -3.013 -8.245 3.093 1.00 94.12 116 VAL A O 1
ATOM 963 N N . LEU A 1 117 ? -5.176 -7.668 3.249 1.00 94.69 117 LEU A N 1
ATOM 964 C CA . LEU A 1 117 ? -5.450 -7.752 1.815 1.00 94.69 117 LEU A CA 1
ATOM 965 C C . LEU A 1 117 ? -4.616 -6.729 1.013 1.00 94.69 117 LEU A C 1
ATOM 967 O O . LEU A 1 117 ? -3.934 -7.143 0.069 1.00 94.69 117 LEU A O 1
ATOM 971 N N . PRO A 1 118 ? -4.579 -5.431 1.378 1.00 92.88 118 PRO A N 1
ATOM 972 C CA . PRO A 1 118 ? -3.687 -4.463 0.743 1.00 92.88 11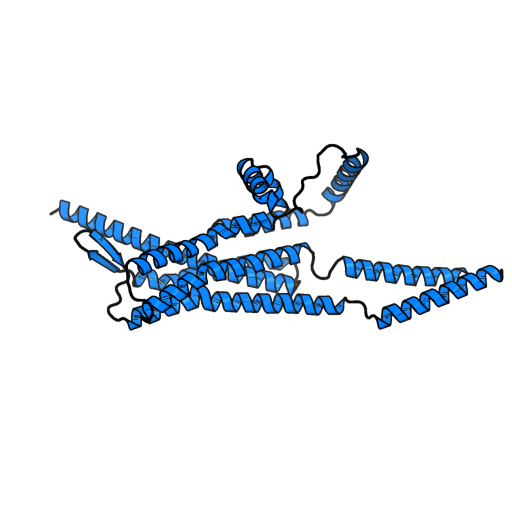8 PRO A CA 1
ATOM 973 C C . PRO A 1 118 ? -2.212 -4.866 0.808 1.00 92.88 118 PRO A C 1
ATOM 975 O O . PRO A 1 118 ? -1.544 -4.860 -0.225 1.00 92.88 118 PRO A O 1
ATOM 978 N N . ALA A 1 119 ? -1.705 -5.276 1.976 1.00 92.06 119 ALA A N 1
ATOM 979 C CA . ALA A 1 119 ? -0.312 -5.686 2.146 1.00 92.06 119 ALA A CA 1
ATOM 980 C C . ALA A 1 119 ? 0.037 -6.889 1.265 1.00 92.06 119 ALA A C 1
ATOM 982 O O . ALA A 1 119 ? 1.102 -6.899 0.645 1.00 92.06 119 ALA A O 1
ATOM 983 N N . PHE A 1 120 ? -0.861 -7.869 1.148 1.00 93.50 120 PHE A N 1
ATOM 984 C CA . PHE A 1 120 ? -0.678 -9.021 0.271 1.00 93.50 120 PHE A CA 1
ATOM 985 C C . PHE A 1 120 ? -0.604 -8.615 -1.206 1.00 93.50 120 PHE A C 1
ATOM 987 O O . PHE A 1 120 ? 0.364 -8.961 -1.887 1.00 93.50 120 PHE A O 1
ATOM 994 N N . ILE A 1 121 ? -1.580 -7.841 -1.701 1.00 93.81 121 ILE A N 1
ATOM 995 C CA . ILE A 1 121 ? -1.620 -7.407 -3.109 1.00 93.81 121 ILE A CA 1
ATOM 996 C C . ILE A 1 121 ? -0.378 -6.581 -3.449 1.00 93.81 121 ILE A C 1
ATOM 998 O O . ILE A 1 121 ? 0.273 -6.810 -4.472 1.00 93.81 121 ILE A O 1
ATOM 1002 N N . ILE A 1 122 ? -0.035 -5.634 -2.577 1.00 91.19 122 ILE A N 1
ATOM 1003 C CA . ILE A 1 122 ? 1.144 -4.784 -2.714 1.00 91.19 122 ILE A CA 1
ATOM 1004 C C . ILE A 1 122 ? 2.401 -5.659 -2.758 1.00 91.19 122 ILE A C 1
ATOM 1006 O O . ILE A 1 122 ? 3.163 -5.576 -3.721 1.00 91.19 122 ILE A O 1
ATOM 1010 N N . SER A 1 123 ? 2.591 -6.553 -1.786 1.00 90.38 123 SER A N 1
ATOM 1011 C CA . SER A 1 123 ? 3.757 -7.445 -1.725 1.00 90.38 123 SER A CA 1
ATOM 1012 C C . SER A 1 123 ? 3.890 -8.303 -2.982 1.00 90.38 123 SER A C 1
ATOM 1014 O O . SER A 1 123 ? 4.967 -8.347 -3.577 1.00 90.38 123 SER A O 1
ATOM 1016 N N . ALA A 1 124 ? 2.797 -8.911 -3.450 1.00 91.06 124 ALA A N 1
ATOM 1017 C CA . ALA A 1 124 ? 2.781 -9.684 -4.689 1.00 91.06 124 ALA A CA 1
ATOM 1018 C C . ALA A 1 124 ? 3.210 -8.834 -5.898 1.00 91.06 124 ALA A C 1
ATOM 1020 O O . ALA A 1 124 ? 4.074 -9.253 -6.672 1.00 91.06 124 ALA A O 1
ATOM 1021 N N . CYS A 1 125 ? 2.691 -7.607 -6.026 1.00 90.12 125 CYS A N 1
ATOM 1022 C CA . CYS A 1 125 ? 3.101 -6.685 -7.088 1.00 90.12 125 CYS A CA 1
ATOM 1023 C C . CYS A 1 125 ? 4.613 -6.409 -7.044 1.00 90.12 125 CYS A C 1
ATOM 1025 O O . CYS A 1 125 ? 5.279 -6.482 -8.079 1.00 90.12 125 CYS A O 1
ATOM 1027 N N . TYR A 1 126 ? 5.183 -6.139 -5.864 1.00 87.88 126 TYR A N 1
ATOM 1028 C CA . TYR A 1 126 ? 6.620 -5.865 -5.730 1.00 87.88 126 TYR A CA 1
ATOM 1029 C C . TYR A 1 126 ? 7.501 -7.079 -5.986 1.00 87.88 126 TYR A C 1
ATOM 1031 O O . TYR A 1 126 ? 8.530 -6.931 -6.646 1.00 87.88 126 TYR A O 1
ATOM 1039 N N . ILE A 1 127 ? 7.100 -8.267 -5.531 1.00 89.25 127 ILE A N 1
ATOM 1040 C CA . ILE A 1 127 ? 7.823 -9.514 -5.814 1.00 89.25 127 ILE A CA 1
ATOM 1041 C C . ILE A 1 127 ? 7.948 -9.699 -7.328 1.00 89.25 127 ILE A C 1
ATOM 1043 O O . ILE A 1 127 ? 9.046 -9.952 -7.835 1.00 89.25 127 ILE A O 1
ATOM 1047 N N . VAL A 1 128 ? 6.859 -9.496 -8.075 1.00 89.25 128 VAL A N 1
ATOM 1048 C CA . VAL A 1 128 ? 6.892 -9.632 -9.535 1.00 89.25 128 VAL A CA 1
ATOM 1049 C C . VAL A 1 128 ? 7.686 -8.501 -10.195 1.00 89.25 128 VAL A C 1
ATOM 1051 O O . VAL A 1 128 ? 8.438 -8.764 -11.136 1.00 89.25 128 VAL A O 1
ATOM 1054 N N . ILE A 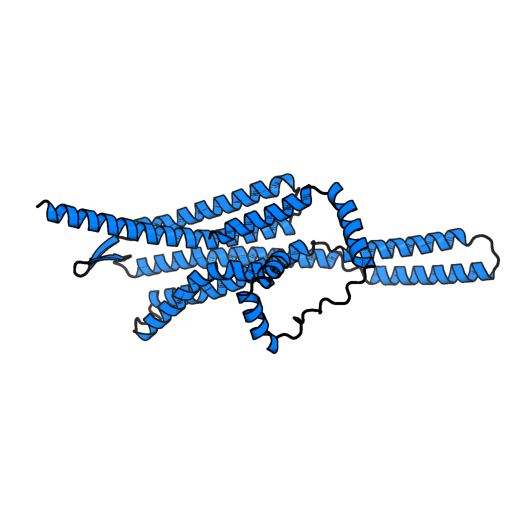1 129 ? 7.593 -7.261 -9.702 1.00 86.50 129 ILE A N 1
ATOM 1055 C CA . ILE A 1 129 ? 8.412 -6.137 -10.193 1.00 86.50 129 ILE A CA 1
ATOM 1056 C C . ILE A 1 129 ? 9.904 -6.462 -10.056 1.00 86.50 129 ILE A C 1
ATOM 1058 O O . ILE A 1 129 ? 10.642 -6.363 -11.037 1.00 86.50 129 ILE A O 1
ATOM 1062 N N . VAL A 1 130 ? 10.351 -6.881 -8.869 1.00 85.12 130 VAL A N 1
ATOM 1063 C CA . VAL A 1 130 ? 11.757 -7.224 -8.602 1.00 85.12 130 VAL A CA 1
ATOM 1064 C C . VAL A 1 130 ? 12.197 -8.397 -9.473 1.00 85.12 130 VAL A C 1
ATOM 1066 O O . VAL A 1 130 ? 13.217 -8.300 -10.156 1.00 85.12 130 VAL A O 1
ATOM 1069 N N . SER A 1 131 ? 11.385 -9.453 -9.543 1.00 84.81 131 SER A N 1
ATOM 1070 C CA . SER A 1 131 ? 11.658 -10.631 -10.375 1.00 84.81 131 SER A CA 1
ATOM 1071 C C . SER A 1 131 ? 11.791 -10.267 -11.856 1.00 84.81 131 SER A C 1
ATOM 1073 O O . SER A 1 131 ? 12.698 -10.737 -12.545 1.00 84.81 131 SER A O 1
ATOM 1075 N N . THR A 1 132 ? 10.940 -9.366 -12.349 1.00 84.62 132 THR A N 1
ATOM 1076 C CA . THR A 1 132 ? 10.990 -8.868 -13.730 1.00 84.62 132 THR A CA 1
ATOM 1077 C C . THR A 1 132 ? 12.261 -8.067 -13.985 1.00 84.62 132 THR A C 1
ATOM 1079 O O . THR A 1 132 ? 12.916 -8.257 -15.012 1.00 84.62 132 THR A O 1
ATOM 1082 N N . ILE A 1 133 ? 12.629 -7.181 -13.056 1.00 80.69 133 ILE A N 1
ATOM 1083 C CA . ILE A 1 133 ? 13.859 -6.388 -13.151 1.00 80.69 133 ILE A CA 1
ATOM 1084 C C . ILE A 1 133 ? 15.073 -7.318 -13.210 1.00 80.69 133 ILE A C 1
ATOM 1086 O O . ILE A 1 133 ? 15.926 -7.143 -14.078 1.00 80.69 133 ILE A O 1
ATOM 1090 N N . TRP A 1 134 ? 15.141 -8.321 -12.333 1.00 82.00 134 TRP A N 1
ATOM 1091 C CA . TRP A 1 134 ? 16.268 -9.252 -12.254 1.00 82.00 134 TRP A CA 1
ATOM 1092 C C . TRP A 1 134 ? 16.369 -10.141 -13.492 1.00 82.00 134 TRP A C 1
ATOM 1094 O O . TRP A 1 134 ? 17.448 -10.271 -14.069 1.00 82.00 134 TRP A O 1
ATOM 1104 N N . THR A 1 135 ? 15.241 -10.684 -13.953 1.00 81.31 135 THR A N 1
ATOM 1105 C CA . THR A 1 135 ? 15.189 -11.533 -15.151 1.00 81.31 135 THR A CA 1
ATOM 1106 C C . THR A 1 135 ? 15.665 -10.770 -16.380 1.00 81.31 135 THR A C 1
ATOM 1108 O O . THR A 1 135 ? 16.547 -11.237 -17.099 1.00 81.31 135 THR A O 1
ATOM 1111 N N . LYS A 1 136 ? 15.143 -9.555 -16.591 1.00 75.94 136 LYS A N 1
ATOM 1112 C CA . LYS A 1 136 ? 15.567 -8.715 -17.712 1.00 75.94 136 LYS A CA 1
ATOM 1113 C C . LYS A 1 136 ? 17.040 -8.306 -17.555 1.00 75.94 136 LYS A C 1
ATOM 1115 O O . LYS A 1 136 ? 17.798 -8.394 -18.515 1.00 75.94 136 LYS A O 1
ATOM 1120 N N . SER A 1 137 ? 17.485 -7.933 -16.350 1.00 74.31 137 SER A N 1
ATOM 1121 C CA . SER A 1 137 ? 18.888 -7.568 -16.086 1.00 74.31 137 SER A CA 1
ATOM 1122 C C . SER A 1 137 ? 19.869 -8.695 -16.430 1.00 74.31 137 SER A C 1
ATOM 1124 O O . SER A 1 137 ? 20.937 -8.419 -16.973 1.00 74.31 137 SER A O 1
ATOM 1126 N N . LYS A 1 138 ? 19.504 -9.955 -16.163 1.00 71.38 138 LYS A N 1
ATOM 1127 C CA . LYS A 1 138 ? 20.317 -11.140 -16.483 1.00 71.38 138 LYS A CA 1
ATOM 1128 C C . LYS A 1 138 ? 20.405 -11.424 -17.990 1.00 71.38 138 LYS A C 1
ATOM 1130 O O . LYS A 1 138 ? 21.385 -11.997 -18.447 1.00 71.38 138 LYS A O 1
ATOM 1135 N N . GLN A 1 139 ? 19.425 -10.994 -18.786 1.00 67.88 139 GLN A N 1
ATOM 1136 C CA . GLN A 1 139 ? 19.479 -11.135 -20.250 1.00 67.88 139 GLN A CA 1
ATOM 1137 C C . GLN A 1 139 ? 20.483 -10.176 -20.911 1.00 67.88 139 GLN A C 1
ATOM 1139 O O . GLN A 1 139 ? 20.914 -10.423 -22.032 1.00 67.88 139 GLN A O 1
ATOM 1144 N N . LEU A 1 140 ? 20.870 -9.090 -20.231 1.00 62.00 140 LEU A N 1
ATOM 1145 C CA . LEU A 1 140 ? 21.821 -8.099 -20.750 1.00 62.00 140 LEU A CA 1
ATOM 1146 C C . LEU A 1 140 ? 23.191 -8.116 -20.089 1.00 62.00 140 LEU A C 1
ATOM 1148 O O . LEU A 1 140 ? 24.059 -7.354 -20.517 1.00 62.00 140 LEU A O 1
ATOM 1152 N N . THR A 1 141 ? 23.419 -8.976 -19.093 1.00 66.06 141 THR A N 1
ATOM 1153 C CA . THR A 1 141 ? 24.788 -9.318 -18.703 1.00 66.06 141 THR A CA 1
ATOM 1154 C C . THR A 1 141 ? 25.443 -10.022 -19.890 1.00 66.06 141 THR A C 1
ATOM 1156 O O . THR A 1 141 ? 24.991 -11.107 -20.258 1.00 66.06 141 THR A O 1
ATOM 1159 N N . PRO A 1 142 ? 26.450 -9.409 -20.542 1.00 64.12 142 PRO A N 1
ATOM 1160 C CA . PRO A 1 142 ? 27.049 -9.981 -21.738 1.00 64.12 142 PRO A CA 1
ATOM 1161 C C . PRO A 1 142 ? 27.680 -11.320 -21.389 1.00 64.12 142 PRO A C 1
ATOM 1163 O O . PRO A 1 142 ? 28.429 -11.395 -20.414 1.00 64.12 142 PRO A O 1
ATOM 1166 N N . ASP A 1 143 ? 27.383 -12.345 -22.187 1.00 72.62 143 ASP A N 1
ATOM 1167 C CA . ASP A 1 143 ? 27.952 -13.677 -22.008 1.00 72.62 143 ASP A CA 1
ATOM 1168 C C . ASP A 1 143 ? 29.491 -13.574 -21.947 1.00 72.62 143 ASP A C 1
ATOM 1170 O O . ASP A 1 143 ? 30.111 -13.106 -22.918 1.00 72.62 143 ASP A O 1
ATOM 1174 N N . PRO A 1 144 ? 30.120 -13.953 -20.815 1.00 75.56 144 PRO A N 1
ATOM 1175 C CA . PRO A 1 144 ? 31.566 -13.864 -20.651 1.00 75.56 144 PRO A CA 1
ATOM 1176 C C . PRO A 1 144 ? 32.309 -14.659 -21.729 1.00 75.56 144 PRO A C 1
ATOM 1178 O O . PRO A 1 144 ? 33.340 -14.205 -22.218 1.00 75.56 144 PRO A O 1
ATOM 1181 N N . THR A 1 145 ? 31.734 -15.767 -22.196 1.00 77.06 145 THR A N 1
ATOM 1182 C CA . THR A 1 145 ? 32.277 -16.607 -23.272 1.00 77.06 145 THR A CA 1
ATOM 1183 C C . THR A 1 145 ? 32.368 -15.839 -24.591 1.00 77.06 145 THR A C 1
ATOM 1185 O O . THR A 1 145 ? 33.384 -15.868 -25.290 1.00 77.06 145 THR A O 1
ATOM 1188 N N . ARG A 1 146 ? 31.322 -15.066 -24.904 1.00 75.06 146 ARG A N 1
ATOM 1189 C CA . ARG A 1 146 ? 31.226 -14.261 -26.128 1.00 75.06 146 ARG A CA 1
ATOM 1190 C C . ARG A 1 146 ? 32.158 -13.047 -26.093 1.00 75.06 146 ARG A C 1
ATOM 1192 O O . ARG A 1 146 ? 32.700 -12.668 -27.130 1.00 75.06 146 ARG A O 1
ATOM 1199 N N . ARG A 1 147 ? 32.383 -12.460 -24.909 1.00 75.56 147 ARG A N 1
ATOM 1200 C CA . ARG A 1 147 ? 33.391 -11.404 -24.697 1.00 75.56 147 ARG A CA 1
ATOM 1201 C C . ARG A 1 147 ? 34.814 -11.928 -24.874 1.00 75.56 147 ARG A C 1
ATOM 1203 O O . ARG A 1 147 ? 35.585 -11.303 -25.595 1.00 75.56 147 ARG A O 1
ATOM 1210 N N . THR A 1 148 ? 35.145 -13.072 -24.278 1.00 81.50 148 THR A N 1
ATOM 1211 C CA . THR A 1 148 ? 36.478 -13.680 -24.403 1.00 81.50 148 THR A CA 1
ATOM 1212 C C . THR A 1 148 ? 36.791 -14.029 -25.856 1.00 81.50 148 THR A C 1
ATOM 1214 O O . THR A 1 148 ? 37.806 -13.582 -26.380 1.00 81.50 148 THR A O 1
ATOM 1217 N N . SER A 1 149 ? 35.878 -14.718 -26.548 1.00 82.38 149 SER A N 1
ATOM 1218 C CA . SER A 1 149 ? 36.043 -15.075 -27.965 1.00 82.38 149 SER A CA 1
ATOM 1219 C C . SER A 1 149 ? 36.229 -13.847 -28.872 1.00 82.38 149 SER A C 1
ATOM 1221 O O . SER A 1 149 ? 37.085 -13.834 -29.762 1.00 82.38 149 SER A O 1
ATOM 1223 N N . ARG A 1 150 ? 35.483 -12.765 -28.614 1.00 82.25 150 ARG A N 1
ATOM 1224 C CA . ARG A 1 150 ? 35.626 -11.505 -29.354 1.00 82.25 150 ARG A CA 1
ATOM 1225 C C . ARG A 1 150 ? 36.966 -10.824 -29.081 1.00 82.25 150 ARG A C 1
ATOM 1227 O O . ARG A 1 150 ? 37.603 -10.377 -30.029 1.00 82.25 150 ARG A O 1
ATOM 1234 N N . ASN A 1 151 ? 37.416 -10.779 -27.827 1.00 85.50 151 ASN A N 1
ATOM 1235 C CA . ASN A 1 151 ? 38.717 -10.206 -27.469 1.00 85.50 151 ASN A CA 1
ATOM 1236 C C . ASN A 1 151 ? 39.870 -10.961 -28.144 1.00 85.50 151 ASN A C 1
ATOM 1238 O O . ASN A 1 151 ? 40.760 -10.324 -28.703 1.00 85.50 151 ASN A O 1
ATOM 1242 N N . SER A 1 152 ? 39.808 -12.297 -28.181 1.00 88.00 152 SER A N 1
ATOM 1243 C CA . SER A 1 152 ? 40.770 -13.122 -28.923 1.00 88.00 152 SER A CA 1
ATOM 1244 C C . SER A 1 152 ? 40.759 -12.803 -30.424 1.00 88.00 152 SER A C 1
ATOM 1246 O O . SER A 1 152 ? 41.816 -12.645 -31.030 1.00 88.00 152 SER A O 1
ATOM 1248 N N . SER A 1 153 ? 39.572 -12.621 -31.014 1.00 86.50 153 SER A N 1
ATOM 1249 C CA . SER A 1 153 ? 39.418 -12.258 -32.434 1.00 86.50 153 SER A CA 1
ATOM 1250 C C . SER A 1 153 ? 40.007 -10.875 -32.753 1.00 86.50 153 SER A C 1
ATOM 1252 O O . SER A 1 153 ? 40.647 -10.690 -33.788 1.00 86.50 153 SER A O 1
ATOM 1254 N N . VAL A 1 154 ? 39.814 -9.898 -31.859 1.00 86.94 154 VAL A N 1
ATOM 1255 C CA . VAL A 1 154 ? 40.381 -8.545 -31.982 1.00 86.94 154 VAL A CA 1
ATOM 1256 C C . VAL A 1 154 ? 41.907 -8.582 -31.879 1.00 86.94 154 VAL A C 1
ATOM 1258 O O . VAL A 1 154 ? 42.574 -7.978 -32.718 1.00 86.94 154 VAL A O 1
ATOM 1261 N N . GLN A 1 155 ? 42.463 -9.335 -30.923 1.00 89.50 155 GLN A N 1
ATOM 1262 C CA . GLN A 1 155 ? 43.913 -9.531 -30.795 1.00 89.50 155 GLN A CA 1
ATOM 1263 C C . GLN A 1 155 ? 44.522 -10.152 -32.057 1.00 89.50 155 GLN A C 1
ATOM 1265 O O . GLN A 1 155 ? 45.536 -9.665 -32.558 1.00 89.50 155 GLN A O 1
ATOM 1270 N N . GLN A 1 156 ? 43.879 -11.181 -32.611 1.00 89.88 156 GLN A N 1
ATOM 1271 C CA . GLN A 1 156 ? 44.356 -11.853 -33.818 1.00 89.88 156 GLN A CA 1
ATOM 1272 C C . GLN A 1 156 ? 44.329 -10.923 -35.044 1.00 89.88 156 GLN A C 1
ATOM 1274 O O . GLN A 1 156 ? 45.280 -10.888 -35.830 1.00 89.88 156 GLN A O 1
ATOM 1279 N N . LEU A 1 157 ? 43.277 -10.110 -35.195 1.00 86.25 157 LEU A N 1
ATOM 1280 C CA . LEU A 1 157 ? 43.183 -9.112 -36.266 1.00 86.25 157 LEU A CA 1
ATOM 1281 C C . LEU A 1 157 ? 44.204 -7.977 -36.102 1.00 86.25 157 LEU A C 1
ATOM 1283 O O . LEU A 1 157 ? 44.744 -7.517 -37.106 1.00 86.25 157 LEU A O 1
ATOM 1287 N N . GLN A 1 158 ? 44.510 -7.550 -34.872 1.00 87.19 158 GLN A N 1
ATOM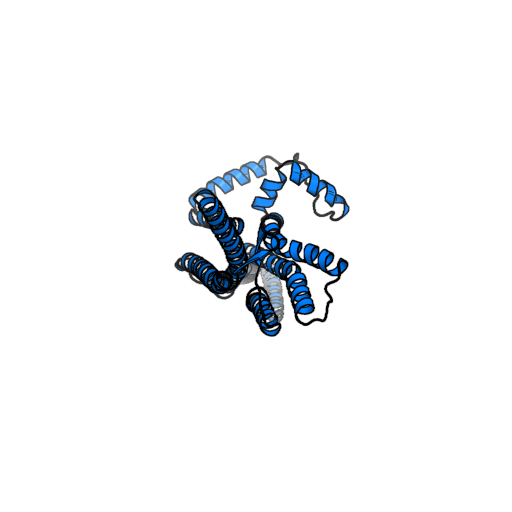 1288 C CA . GLN A 1 158 ? 45.562 -6.559 -34.610 1.00 87.19 158 GLN A CA 1
ATOM 1289 C C . GLN A 1 158 ? 46.947 -7.085 -34.990 1.00 87.19 158 GLN A C 1
ATOM 1291 O O . GLN A 1 158 ? 47.677 -6.389 -35.694 1.00 87.19 158 GLN A O 1
ATOM 1296 N N . GLN A 1 159 ? 47.282 -8.322 -34.605 1.00 88.94 159 GLN A N 1
ATOM 1297 C CA . GLN A 1 159 ? 48.541 -8.960 -35.009 1.00 88.94 159 GLN A CA 1
ATOM 1298 C C . GLN A 1 159 ? 48.648 -9.079 -36.534 1.00 88.94 159 GLN A C 1
ATOM 1300 O O . GLN A 1 159 ? 49.671 -8.717 -37.113 1.00 88.94 159 GLN A O 1
ATOM 1305 N N . THR A 1 160 ? 47.566 -9.503 -37.194 1.00 83.69 160 THR A N 1
ATOM 1306 C CA . THR A 1 160 ? 47.512 -9.605 -38.662 1.00 83.69 160 THR A CA 1
ATOM 1307 C C . THR A 1 160 ? 47.702 -8.236 -39.326 1.00 83.69 160 THR A C 1
ATOM 1309 O O . THR A 1 160 ? 48.422 -8.113 -40.314 1.00 83.69 160 THR A O 1
ATOM 1312 N N . HIS A 1 161 ? 47.089 -7.180 -38.780 1.00 83.19 161 HIS A N 1
ATOM 1313 C CA . HIS A 1 161 ? 47.247 -5.819 -39.293 1.00 83.19 161 HIS A CA 1
ATOM 1314 C C . HIS A 1 161 ? 48.698 -5.328 -39.177 1.00 83.19 161 HIS A C 1
ATOM 1316 O O . HIS A 1 161 ? 49.219 -4.737 -40.119 1.00 83.19 161 HIS A O 1
ATOM 1322 N N . GLN A 1 162 ? 49.361 -5.614 -38.054 1.00 85.00 162 GLN A N 1
ATOM 1323 C CA . GLN A 1 162 ? 50.742 -5.208 -37.789 1.00 85.00 162 GLN A CA 1
ATOM 1324 C C . GLN A 1 162 ? 51.745 -5.948 -38.692 1.00 85.00 162 GLN A C 1
ATOM 1326 O O . GLN A 1 162 ? 52.669 -5.335 -39.221 1.00 85.00 162 GLN A O 1
ATOM 1331 N N . GLN A 1 163 ? 51.518 -7.240 -38.952 1.00 84.31 163 GLN A N 1
ATOM 1332 C CA . GLN A 1 163 ? 52.315 -8.023 -39.904 1.00 84.31 163 GLN A CA 1
ATOM 1333 C C . GLN A 1 163 ? 52.186 -7.499 -41.342 1.00 84.31 163 GLN A C 1
ATOM 1335 O O . GLN A 1 163 ? 53.194 -7.321 -42.022 1.00 84.31 163 GLN A O 1
ATOM 1340 N N . LEU A 1 164 ? 50.967 -7.187 -41.797 1.00 79.62 164 LEU A N 1
ATOM 1341 C CA . LEU A 1 164 ? 50.734 -6.664 -43.151 1.00 79.62 164 LEU A CA 1
ATOM 1342 C C . LEU A 1 164 ? 51.365 -5.282 -43.379 1.00 79.62 164 LEU A C 1
ATOM 1344 O O . LEU A 1 164 ? 51.783 -4.987 -44.498 1.00 79.62 164 LEU A O 1
ATOM 1348 N N . GLN A 1 165 ? 51.456 -4.451 -42.335 1.00 76.31 165 GLN A N 1
ATOM 1349 C CA . GLN A 1 165 ? 52.159 -3.166 -42.403 1.00 76.31 165 GLN A CA 1
ATOM 1350 C C . GLN A 1 165 ? 53.673 -3.343 -42.587 1.00 76.31 165 GLN A C 1
ATOM 1352 O O . GLN A 1 165 ? 54.276 -2.618 -43.372 1.00 76.31 165 GLN A O 1
ATOM 1357 N N . LEU A 1 166 ? 54.279 -4.330 -41.919 1.00 79.25 166 LEU A N 1
ATOM 1358 C CA . LEU A 1 166 ? 55.711 -4.633 -42.046 1.00 79.25 166 LEU A CA 1
ATOM 1359 C C . LEU A 1 166 ? 56.068 -5.234 -43.414 1.00 79.25 166 LEU A C 1
ATOM 1361 O O . LEU A 1 166 ? 57.182 -5.057 -43.896 1.00 79.25 166 LEU A O 1
ATOM 1365 N N . GLN A 1 167 ? 55.125 -5.928 -44.054 1.00 78.25 167 GLN A N 1
ATOM 1366 C CA . GLN A 1 167 ? 55.361 -6.657 -45.302 1.00 78.25 167 GLN A CA 1
ATOM 1367 C C . GLN A 1 167 ? 55.144 -5.820 -46.578 1.00 78.25 167 GLN A C 1
ATOM 1369 O O . GLN A 1 167 ? 55.184 -6.370 -47.676 1.00 78.25 167 GLN A O 1
ATOM 1374 N N . ASN A 1 168 ? 54.888 -4.509 -46.450 1.00 65.06 168 ASN A N 1
ATOM 1375 C CA . ASN A 1 168 ? 54.633 -3.564 -47.552 1.00 65.06 168 ASN A CA 1
ATOM 1376 C C . ASN A 1 168 ? 53.570 -4.051 -48.569 1.00 65.06 168 ASN A C 1
ATOM 1378 O O . ASN A 1 168 ? 53.594 -3.709 -49.752 1.00 65.06 168 ASN A O 1
ATOM 1382 N N . SER A 1 169 ? 52.632 -4.886 -48.109 1.00 63.06 169 SER A N 1
ATOM 1383 C CA . SER A 1 169 ? 51.623 -5.535 -48.946 1.00 63.06 169 SER A CA 1
ATOM 1384 C C . SER A 1 169 ? 50.355 -4.678 -48.972 1.00 63.06 169 SER A C 1
ATOM 1386 O O . SER A 1 169 ? 49.714 -4.456 -47.945 1.00 63.06 169 SER A O 1
ATOM 1388 N N . GLY A 1 170 ? 49.990 -4.161 -50.148 1.00 58.59 170 GLY A N 1
ATOM 1389 C CA . GLY A 1 170 ? 48.992 -3.098 -50.358 1.00 58.59 170 GLY A CA 1
ATOM 1390 C C . GLY A 1 170 ? 47.520 -3.411 -50.035 1.00 58.59 170 GLY A C 1
ATOM 1391 O O . GLY A 1 170 ? 46.630 -2.815 -50.640 1.00 58.59 170 GLY A O 1
ATOM 1392 N N . LYS A 1 171 ? 47.208 -4.317 -49.098 1.00 58.66 171 LYS A N 1
ATOM 1393 C CA . LYS A 1 171 ? 45.823 -4.701 -48.754 1.00 58.66 171 LYS A CA 1
ATOM 1394 C C . LYS A 1 171 ? 45.415 -4.588 -47.263 1.00 58.66 171 LYS A C 1
ATOM 1396 O O . LYS A 1 171 ? 44.599 -5.391 -46.813 1.00 58.66 171 LYS A O 1
ATOM 1401 N N . PRO A 1 172 ? 45.855 -3.579 -46.475 1.00 62.84 172 PRO A N 1
ATOM 1402 C CA . PRO A 1 172 ? 45.452 -3.434 -45.065 1.00 62.84 172 PRO A CA 1
ATOM 1403 C C . PRO A 1 172 ? 43.994 -2.970 -44.871 1.00 62.84 172 PRO A C 1
ATOM 1405 O O . PRO A 1 172 ? 43.442 -3.079 -43.773 1.00 62.84 172 PRO A O 1
ATOM 1408 N N . ARG A 1 173 ? 43.342 -2.474 -45.934 1.00 70.62 173 ARG A N 1
ATOM 1409 C CA . ARG A 1 173 ? 42.003 -1.854 -45.889 1.00 70.62 173 ARG A CA 1
ATOM 1410 C C . ARG A 1 173 ? 40.897 -2.807 -45.403 1.00 70.62 173 ARG A C 1
ATOM 1412 O O . ARG A 1 173 ? 39.989 -2.373 -44.699 1.00 70.62 173 ARG A O 1
ATOM 1419 N N . GLY A 1 174 ? 40.986 -4.100 -45.729 1.00 80.50 174 GLY A N 1
ATOM 1420 C CA . GLY A 1 174 ? 40.007 -5.116 -45.303 1.00 80.50 174 GLY A CA 1
ATOM 1421 C C . GLY A 1 174 ? 40.123 -5.507 -43.824 1.00 80.50 174 GLY A C 1
ATOM 1422 O O . GLY A 1 174 ? 39.121 -5.709 -43.145 1.00 80.50 174 GLY A O 1
ATOM 1423 N N . VAL A 1 175 ? 41.348 -5.565 -43.294 1.00 84.06 175 VAL A N 1
ATOM 1424 C CA . VAL A 1 175 ? 41.587 -5.885 -41.876 1.00 84.06 175 VAL A CA 1
ATOM 1425 C C . VAL A 1 175 ? 41.219 -4.696 -40.989 1.00 84.06 175 VAL A C 1
ATOM 1427 O O . VAL A 1 175 ? 40.546 -4.878 -39.978 1.00 84.06 175 VAL A O 1
ATOM 1430 N N . ALA A 1 176 ? 41.589 -3.476 -41.397 1.00 84.12 176 ALA A N 1
ATOM 1431 C CA . ALA A 1 176 ? 41.251 -2.247 -40.675 1.00 84.12 176 ALA A CA 1
ATOM 1432 C C . ALA A 1 176 ? 39.733 -2.031 -40.560 1.00 84.12 176 ALA A C 1
ATOM 1434 O O . ALA A 1 176 ? 39.232 -1.728 -39.480 1.00 84.12 176 ALA A O 1
ATOM 1435 N N . SER A 1 177 ? 38.993 -2.250 -41.652 1.00 85.94 177 SER A N 1
ATOM 1436 C CA . SER A 1 177 ? 37.527 -2.137 -41.659 1.00 85.94 177 SER A CA 1
ATOM 1437 C C . SER A 1 177 ? 36.858 -3.167 -40.745 1.00 85.94 177 SER A C 1
ATOM 1439 O O . SER A 1 177 ? 35.942 -2.816 -40.004 1.00 85.94 177 SER A O 1
ATOM 1441 N N . ARG A 1 178 ? 37.349 -4.413 -40.711 1.00 86.31 178 ARG A N 1
ATOM 1442 C CA . ARG A 1 178 ? 36.829 -5.454 -39.808 1.00 86.31 178 ARG A CA 1
ATOM 1443 C C . ARG A 1 178 ? 37.126 -5.165 -38.332 1.00 86.31 178 ARG A C 1
ATOM 1445 O O . ARG A 1 178 ? 36.285 -5.422 -37.475 1.00 86.31 178 ARG A O 1
ATOM 1452 N N . LEU A 1 179 ? 38.294 -4.594 -38.035 1.00 85.12 179 LEU A N 1
ATOM 1453 C CA . LEU A 1 179 ? 38.660 -4.120 -36.695 1.00 85.12 179 LEU A CA 1
ATOM 1454 C C . LEU A 1 179 ? 37.736 -2.987 -36.230 1.00 85.12 179 LEU A C 1
ATOM 1456 O O . LEU A 1 179 ? 37.192 -3.058 -35.129 1.00 85.12 179 LEU A O 1
ATOM 1460 N N . GLN A 1 180 ? 37.494 -1.999 -37.096 1.00 86.50 180 GLN A N 1
ATOM 1461 C CA . GLN A 1 180 ? 36.550 -0.912 -36.828 1.00 86.50 180 GLN A CA 1
ATOM 1462 C C . GLN A 1 180 ? 35.126 -1.431 -36.608 1.00 86.50 180 GLN A C 1
ATOM 1464 O O . GLN A 1 180 ? 34.462 -0.983 -35.680 1.00 86.50 180 GLN A O 1
ATOM 1469 N N . GLN A 1 181 ? 34.667 -2.409 -37.395 1.00 87.31 181 GLN A N 1
ATOM 1470 C CA . GLN A 1 181 ? 33.355 -3.036 -37.202 1.00 87.31 181 GLN A CA 1
ATOM 1471 C C . GLN A 1 181 ? 33.232 -3.715 -35.832 1.00 87.31 181 GLN A C 1
ATOM 1473 O O . GLN A 1 181 ? 32.269 -3.454 -35.117 1.00 87.31 181 GLN A O 1
ATOM 1478 N N . LEU A 1 182 ? 34.217 -4.521 -35.421 1.00 84.25 182 LEU A N 1
ATOM 1479 C CA . LEU A 1 182 ? 34.193 -5.191 -34.112 1.00 84.25 182 LEU A CA 1
ATOM 1480 C C . LEU A 1 182 ? 34.248 -4.196 -32.942 1.00 84.25 182 LEU A C 1
ATOM 1482 O O . LEU A 1 182 ? 33.602 -4.407 -31.913 1.00 84.25 182 LEU A O 1
ATOM 1486 N N . GLN A 1 183 ? 34.998 -3.100 -33.095 1.00 85.06 183 GLN A N 1
ATOM 1487 C CA . GLN A 1 183 ? 35.040 -2.013 -32.112 1.00 85.06 183 GLN A CA 1
ATOM 1488 C C . GLN A 1 183 ? 33.709 -1.254 -32.042 1.00 85.06 183 GLN A C 1
ATOM 1490 O O . GLN A 1 183 ? 33.255 -0.912 -30.948 1.00 85.06 183 GLN A O 1
ATOM 1495 N N . GLN A 1 184 ? 33.063 -1.027 -33.187 1.00 84.81 184 GLN A N 1
ATOM 1496 C CA . GLN A 1 184 ? 31.748 -0.398 -33.272 1.00 84.81 184 GLN A CA 1
ATOM 1497 C C . GLN A 1 184 ? 30.674 -1.280 -32.617 1.00 84.81 184 GLN A C 1
ATOM 1499 O O . GLN A 1 184 ? 29.916 -0.795 -31.781 1.00 84.81 184 GLN A O 1
ATOM 1504 N N . GLU A 1 185 ? 30.664 -2.587 -32.898 1.00 82.56 185 GLU A N 1
ATOM 1505 C CA . GLU A 1 185 ? 29.753 -3.551 -32.268 1.00 82.56 185 GLU A CA 1
ATOM 1506 C C . GLU A 1 185 ? 29.927 -3.618 -30.742 1.00 82.56 185 GLU A C 1
ATOM 1508 O O . GLU A 1 185 ? 28.945 -3.771 -30.007 1.00 82.56 185 GLU A O 1
ATOM 1513 N N . ASP A 1 186 ? 31.162 -3.504 -30.239 1.00 80.00 186 ASP A N 1
ATOM 1514 C CA . ASP A 1 186 ? 31.434 -3.435 -28.801 1.00 80.00 186 ASP A CA 1
ATOM 1515 C C . ASP A 1 186 ? 30.944 -2.113 -28.196 1.00 80.00 186 ASP A C 1
ATOM 1517 O O . ASP A 1 186 ? 30.274 -2.126 -27.160 1.00 80.00 186 ASP A O 1
ATOM 1521 N N . GLN A 1 187 ? 31.188 -0.978 -28.859 1.00 78.69 187 GLN A N 1
ATOM 1522 C CA . GLN A 1 187 ? 30.639 0.309 -28.428 1.00 78.69 187 GLN A CA 1
ATOM 1523 C C . GLN A 1 187 ? 29.109 0.303 -28.406 1.00 78.69 187 GLN A C 1
ATOM 1525 O O . GLN A 1 187 ? 28.521 0.776 -27.433 1.00 78.69 187 GLN A O 1
ATOM 1530 N N . ASP A 1 188 ? 28.454 -0.253 -29.420 1.00 76.94 188 ASP A N 1
ATOM 1531 C CA . ASP A 1 188 ? 26.996 -0.292 -29.506 1.00 76.94 188 ASP A CA 1
ATOM 1532 C C . ASP A 1 188 ? 26.393 -1.271 -28.493 1.00 76.94 188 ASP A C 1
ATOM 1534 O O . ASP A 1 188 ? 25.399 -0.944 -27.840 1.00 76.94 188 ASP A O 1
ATOM 1538 N N . SER A 1 189 ? 27.058 -2.402 -28.232 1.00 75.38 189 SER A N 1
ATOM 1539 C CA . SER A 1 189 ? 26.702 -3.315 -27.135 1.00 75.38 189 SER A CA 1
ATOM 1540 C C . SER A 1 189 ? 26.837 -2.638 -25.763 1.00 75.38 189 SER A C 1
ATOM 1542 O O . SER A 1 189 ? 25.955 -2.759 -24.908 1.00 75.38 189 SER A O 1
ATOM 1544 N N . ARG A 1 190 ? 27.918 -1.873 -25.539 1.00 71.25 190 ARG A N 1
ATOM 1545 C CA . ARG A 1 190 ? 28.130 -1.094 -24.306 1.00 71.25 190 ARG A CA 1
ATOM 1546 C C . ARG A 1 190 ? 27.121 0.043 -24.168 1.00 71.25 190 ARG A C 1
ATOM 1548 O O . ARG A 1 190 ? 26.638 0.272 -23.062 1.00 71.25 190 ARG A O 1
ATOM 1555 N N . ARG A 1 191 ? 26.761 0.728 -25.259 1.00 69.44 191 ARG A N 1
ATOM 1556 C CA . ARG A 1 191 ? 25.718 1.772 -25.286 1.00 69.44 191 ARG A CA 1
ATOM 1557 C C . ARG A 1 191 ? 24.326 1.200 -25.024 1.00 69.44 191 ARG A C 1
ATOM 1559 O O . ARG A 1 191 ? 23.544 1.814 -24.302 1.00 69.44 191 ARG A O 1
ATOM 1566 N N . ALA A 1 192 ? 24.008 0.030 -25.573 1.00 65.81 192 ALA A N 1
ATOM 1567 C CA . ALA A 1 192 ? 22.755 -0.669 -25.298 1.00 65.81 192 ALA A CA 1
ATOM 1568 C C . ALA A 1 192 ? 22.668 -1.099 -23.824 1.00 65.81 192 ALA A C 1
ATOM 1570 O O . ALA A 1 192 ? 21.642 -0.893 -23.177 1.00 65.81 192 ALA A O 1
ATOM 1571 N N . SER A 1 193 ? 23.772 -1.602 -23.263 1.00 65.06 193 SER A N 1
ATOM 1572 C CA . SER A 1 193 ? 23.880 -1.942 -21.840 1.00 65.06 193 SER A CA 1
ATOM 1573 C C . SER A 1 193 ? 23.789 -0.703 -20.931 1.00 65.06 193 SER A C 1
ATOM 1575 O O . SER A 1 193 ? 23.069 -0.719 -19.932 1.00 65.06 193 SER A O 1
ATOM 1577 N N . SER A 1 194 ? 24.436 0.412 -21.300 1.00 58.03 194 SER A N 1
ATOM 1578 C CA . SER A 1 194 ? 24.458 1.649 -20.502 1.00 58.03 194 SER A CA 1
ATOM 1579 C C . SER A 1 194 ? 23.137 2.421 -20.515 1.00 58.03 194 SER A C 1
ATOM 1581 O O . SER A 1 194 ? 22.822 3.112 -19.541 1.00 58.03 194 SER A O 1
ATOM 1583 N N . ARG A 1 195 ? 22.333 2.279 -21.579 1.00 61.31 195 ARG A N 1
ATOM 1584 C CA . ARG A 1 195 ? 20.966 2.819 -21.634 1.00 61.31 195 ARG A CA 1
ATOM 1585 C C . ARG A 1 195 ? 20.028 2.141 -20.631 1.00 61.31 195 ARG A C 1
ATOM 1587 O O . ARG A 1 195 ? 19.072 2.787 -20.207 1.00 61.31 195 ARG A O 1
ATOM 1594 N N . GLY A 1 196 ? 20.353 0.926 -20.174 1.00 60.59 196 GLY A N 1
ATOM 1595 C CA . GLY A 1 196 ? 19.562 0.160 -19.213 1.00 60.59 196 GLY A CA 1
ATOM 1596 C C . GLY A 1 196 ? 18.191 -0.242 -19.770 1.00 60.59 196 GLY A C 1
ATOM 1597 O O . GLY A 1 196 ? 17.547 0.487 -20.514 1.00 60.59 196 GLY A O 1
ATOM 1598 N N . ILE A 1 197 ? 17.704 -1.420 -19.393 1.00 59.41 197 ILE A N 1
ATOM 1599 C CA . ILE A 1 197 ? 16.399 -1.945 -19.856 1.00 59.41 197 ILE A CA 1
ATOM 1600 C C . ILE A 1 197 ? 15.248 -1.068 -19.388 1.00 59.41 197 ILE A C 1
ATOM 1602 O O . ILE A 1 197 ? 14.232 -0.895 -20.057 1.00 59.41 197 ILE A O 1
ATOM 1606 N N . ILE A 1 198 ? 15.403 -0.564 -18.170 1.00 66.06 198 ILE A N 1
ATOM 1607 C CA . ILE A 1 198 ? 14.391 0.186 -17.459 1.00 66.06 198 ILE A CA 1
ATOM 1608 C C . ILE A 1 198 ? 14.975 1.581 -17.265 1.00 66.06 198 ILE A C 1
ATOM 1610 O O . ILE A 1 198 ? 16.006 1.713 -16.598 1.00 66.06 198 ILE A O 1
ATOM 1614 N N . PRO A 1 199 ? 14.339 2.626 -17.827 1.00 65.56 199 PRO A N 1
ATOM 1615 C CA . PRO A 1 199 ? 14.786 3.997 -17.650 1.00 65.56 199 PRO A CA 1
ATOM 1616 C C . PRO A 1 199 ? 15.039 4.288 -16.171 1.00 65.56 199 PRO A C 1
ATOM 1618 O O . PRO A 1 199 ? 14.204 3.954 -15.327 1.00 65.56 199 PRO A O 1
ATOM 1621 N N . LYS A 1 200 ? 16.152 4.958 -15.846 1.00 61.44 200 LYS A N 1
ATOM 1622 C CA . LYS A 1 200 ? 16.486 5.360 -14.462 1.00 61.44 200 LYS A CA 1
ATOM 1623 C C . LYS A 1 200 ? 15.313 6.069 -13.765 1.00 61.44 200 LYS A C 1
ATOM 1625 O O . LYS A 1 200 ? 15.115 5.907 -12.564 1.00 61.44 200 LYS A O 1
ATOM 1630 N N . ALA A 1 201 ? 14.493 6.785 -14.538 1.00 59.22 201 ALA A N 1
ATOM 1631 C CA . ALA A 1 201 ? 13.246 7.396 -14.088 1.00 59.22 201 ALA A CA 1
ATOM 1632 C C . ALA A 1 201 ? 12.220 6.383 -13.536 1.00 59.22 201 ALA A C 1
ATOM 1634 O O . ALA A 1 201 ? 11.638 6.636 -12.488 1.00 59.22 201 ALA A O 1
ATOM 1635 N N . LYS A 1 202 ? 12.033 5.221 -14.177 1.00 67.81 202 LYS A N 1
ATOM 1636 C CA . LYS A 1 202 ? 11.121 4.169 -13.696 1.00 67.81 202 LYS A CA 1
ATOM 1637 C C . LYS A 1 202 ? 11.645 3.510 -12.415 1.00 67.81 202 LYS A C 1
ATOM 1639 O O . LYS A 1 202 ? 10.875 3.330 -11.480 1.00 67.81 202 LYS A O 1
ATOM 1644 N N . VAL A 1 203 ? 12.951 3.224 -12.330 1.00 69.94 203 VAL A N 1
ATOM 1645 C CA . VAL A 1 203 ? 13.578 2.649 -11.116 1.00 69.94 203 VAL A CA 1
ATOM 1646 C C . VAL A 1 203 ? 13.453 3.594 -9.921 1.00 69.94 203 VAL A C 1
ATOM 1648 O O . VAL A 1 203 ? 13.168 3.158 -8.811 1.00 69.94 203 VAL A O 1
ATOM 1651 N N . LYS A 1 204 ? 13.633 4.898 -10.145 1.00 71.31 204 LYS A N 1
ATOM 1652 C CA . LYS A 1 204 ? 13.430 5.925 -9.120 1.00 71.31 204 LYS A CA 1
ATOM 1653 C C . LYS A 1 204 ? 12.012 5.875 -8.551 1.00 71.31 204 LYS A C 1
ATOM 1655 O O . LYS A 1 204 ? 11.851 5.904 -7.336 1.00 71.31 204 LYS A O 1
ATOM 1660 N N . THR A 1 205 ? 11.008 5.750 -9.416 1.00 69.25 205 THR A N 1
ATOM 1661 C CA . THR A 1 205 ? 9.622 5.603 -8.972 1.00 69.25 205 THR A CA 1
ATOM 1662 C C . THR A 1 205 ? 9.399 4.282 -8.233 1.00 69.25 205 THR A C 1
ATOM 1664 O O . THR A 1 205 ? 8.773 4.307 -7.191 1.00 69.25 205 THR A O 1
ATOM 1667 N N . VAL A 1 206 ? 9.967 3.153 -8.668 1.00 74.00 206 VAL A N 1
ATOM 1668 C CA . VAL A 1 206 ? 9.864 1.879 -7.918 1.00 74.00 206 VAL A CA 1
ATOM 1669 C C . VAL A 1 206 ? 10.452 1.990 -6.512 1.00 74.00 206 VAL A C 1
ATOM 1671 O O . VAL A 1 206 ? 9.858 1.508 -5.555 1.00 74.00 206 VAL A O 1
ATOM 1674 N N . LYS A 1 207 ? 11.610 2.645 -6.372 1.00 76.44 207 LYS A N 1
ATOM 1675 C CA . LYS A 1 207 ? 12.233 2.877 -5.062 1.00 76.44 207 LYS A CA 1
ATOM 1676 C C . LYS A 1 207 ? 11.361 3.754 -4.166 1.00 76.44 207 LYS A C 1
ATOM 1678 O O . LYS A 1 207 ? 11.221 3.442 -2.992 1.00 76.44 207 LYS A O 1
ATOM 1683 N N . MET A 1 208 ? 10.752 4.806 -4.723 1.00 76.38 208 MET A N 1
ATOM 1684 C CA . MET A 1 208 ? 9.762 5.612 -3.999 1.00 76.38 208 MET A CA 1
ATOM 1685 C C . MET A 1 208 ? 8.621 4.746 -3.493 1.00 76.38 208 MET A C 1
ATOM 1687 O O . MET A 1 208 ? 8.317 4.760 -2.308 1.00 76.38 208 MET A O 1
ATOM 1691 N N . THR A 1 209 ? 7.992 3.991 -4.391 1.00 79.25 209 THR A N 1
ATOM 1692 C CA . THR A 1 209 ? 6.784 3.256 -4.043 1.00 79.25 209 THR A CA 1
ATOM 1693 C C . THR A 1 209 ? 7.085 2.119 -3.063 1.00 79.25 209 THR A C 1
ATOM 1695 O O . THR A 1 209 ? 6.284 1.886 -2.169 1.00 79.25 209 THR A O 1
ATOM 1698 N N . PHE A 1 210 ? 8.270 1.502 -3.127 1.00 80.44 210 PHE A N 1
ATOM 1699 C CA . PHE A 1 210 ? 8.747 0.548 -2.118 1.00 80.44 210 PHE A CA 1
ATOM 1700 C C . PHE A 1 210 ? 8.853 1.169 -0.715 1.00 80.44 210 PHE A C 1
ATOM 1702 O O . PHE A 1 210 ? 8.441 0.550 0.262 1.00 80.44 210 PHE A O 1
ATOM 1709 N N . VAL A 1 211 ? 9.343 2.410 -0.605 1.00 82.00 211 VAL A N 1
ATOM 1710 C CA . VAL A 1 211 ? 9.359 3.129 0.681 1.00 82.00 211 VAL A CA 1
ATOM 1711 C C . VAL A 1 211 ? 7.944 3.387 1.193 1.00 82.00 211 VAL A C 1
ATOM 1713 O O . VAL A 1 211 ? 7.706 3.221 2.385 1.00 82.00 211 VAL A O 1
ATOM 1716 N N . ILE A 1 212 ? 6.993 3.711 0.310 1.00 81.75 212 ILE A N 1
ATOM 1717 C CA . ILE A 1 212 ? 5.585 3.884 0.699 1.00 81.75 212 ILE A CA 1
ATOM 1718 C C . ILE A 1 212 ? 5.021 2.598 1.325 1.00 81.75 212 ILE A C 1
ATOM 1720 O O . ILE A 1 212 ? 4.325 2.670 2.332 1.00 81.75 212 ILE A O 1
ATOM 1724 N N . VAL A 1 213 ? 5.374 1.417 0.801 1.00 82.19 213 VAL A N 1
ATOM 1725 C CA . VAL A 1 213 ? 4.947 0.129 1.387 1.00 82.19 213 VAL A CA 1
ATOM 1726 C C . VAL A 1 213 ? 5.483 -0.065 2.797 1.00 82.19 213 VAL A C 1
ATOM 1728 O O . VAL A 1 213 ? 4.739 -0.473 3.684 1.00 82.19 213 VAL A O 1
ATOM 1731 N N . ILE A 1 214 ? 6.768 0.220 3.012 1.00 85.75 214 ILE A N 1
ATOM 1732 C CA . ILE A 1 214 ? 7.385 0.077 4.334 1.00 85.75 214 ILE A CA 1
ATOM 1733 C C . ILE A 1 214 ? 6.679 0.987 5.336 1.00 85.75 214 ILE A C 1
ATOM 1735 O O . ILE A 1 214 ? 6.309 0.538 6.415 1.00 85.75 214 ILE A O 1
ATOM 1739 N N . VAL A 1 215 ? 6.452 2.246 4.962 1.00 86.25 215 VAL A N 1
ATOM 1740 C CA . VAL A 1 215 ? 5.753 3.207 5.820 1.00 86.25 215 VAL A CA 1
ATOM 1741 C C . VAL A 1 215 ? 4.333 2.739 6.127 1.00 86.25 215 VAL A C 1
ATOM 1743 O O . VAL A 1 215 ? 3.947 2.733 7.290 1.00 86.25 215 VAL A O 1
ATOM 1746 N N . PHE A 1 216 ? 3.591 2.266 5.124 1.00 87.19 216 PHE A N 1
ATOM 1747 C CA . PHE A 1 216 ? 2.255 1.708 5.322 1.00 87.19 216 PHE A CA 1
ATOM 1748 C C . PHE A 1 216 ? 2.260 0.572 6.357 1.00 87.19 216 PHE A C 1
ATOM 1750 O O . PHE A 1 216 ? 1.471 0.598 7.299 1.00 87.19 216 PHE A O 1
ATOM 1757 N N . VAL A 1 217 ? 3.183 -0.389 6.241 1.00 89.00 217 VAL A N 1
ATOM 1758 C CA . VAL A 1 217 ? 3.277 -1.509 7.192 1.00 89.00 217 VAL A CA 1
ATOM 1759 C C . VAL A 1 217 ? 3.643 -1.027 8.595 1.00 89.00 217 VAL A C 1
ATOM 1761 O O . VAL A 1 217 ? 3.020 -1.456 9.563 1.00 89.00 217 VAL A O 1
ATOM 1764 N N . LEU A 1 218 ? 4.608 -0.115 8.719 1.00 87.62 218 LEU A N 1
ATOM 1765 C CA . LEU A 1 218 ? 5.050 0.405 10.015 1.00 87.62 218 LEU A CA 1
ATOM 1766 C C . LEU A 1 218 ? 3.980 1.252 10.717 1.00 87.62 218 LEU A C 1
ATOM 1768 O O . LEU A 1 218 ? 3.889 1.209 11.940 1.00 87.62 218 LEU A O 1
ATOM 1772 N N . CYS A 1 219 ? 3.169 1.997 9.966 1.00 86.62 219 CYS A N 1
ATOM 1773 C CA . CYS A 1 219 ? 2.087 2.811 10.517 1.00 86.62 219 CYS A CA 1
ATOM 1774 C C . CYS A 1 219 ? 0.872 1.966 10.928 1.00 86.62 219 CYS A C 1
ATOM 1776 O O . CYS A 1 219 ? 0.305 2.190 11.994 1.00 86.62 219 CYS A O 1
ATOM 1778 N N . TRP A 1 220 ? 0.478 0.984 10.109 1.00 88.62 220 TRP A N 1
ATOM 1779 C CA . TRP A 1 220 ? -0.761 0.224 10.320 1.00 88.62 220 TRP A CA 1
ATOM 1780 C C . TRP A 1 220 ? -0.601 -1.037 11.167 1.00 88.62 220 TRP A C 1
ATOM 1782 O O . TRP A 1 220 ? -1.519 -1.395 11.904 1.00 88.62 220 TRP A O 1
ATOM 1792 N N . SER A 1 221 ? 0.550 -1.712 11.099 1.00 91.94 221 SER A N 1
ATOM 1793 C CA . SER A 1 221 ? 0.784 -2.946 11.855 1.00 91.94 221 SER A CA 1
ATOM 1794 C C . SER A 1 221 ? 0.618 -2.782 13.371 1.00 91.94 221 SER A C 1
ATOM 1796 O O . SER A 1 221 ? -0.095 -3.603 13.946 1.00 91.94 221 SER A O 1
ATOM 1798 N N . PRO A 1 222 ? 1.232 -1.793 14.054 1.00 91.56 222 PRO A N 1
ATOM 1799 C CA . PRO A 1 222 ? 1.087 -1.679 15.505 1.00 91.56 222 PRO A CA 1
ATOM 1800 C C . PRO A 1 222 ? -0.362 -1.399 15.911 1.00 91.56 222 PRO A C 1
ATOM 1802 O O . PRO A 1 222 ? -0.820 -1.938 16.914 1.00 91.56 222 PRO A O 1
ATOM 1805 N N . TYR A 1 223 ? -1.095 -0.628 15.100 1.00 89.38 223 TYR A N 1
ATOM 1806 C CA . TYR A 1 223 ? -2.511 -0.340 15.314 1.00 89.38 223 TYR A CA 1
ATOM 1807 C C . TYR A 1 223 ? -3.374 -1.598 15.256 1.00 89.38 223 TYR A C 1
ATOM 1809 O O . TYR A 1 223 ? -4.016 -1.937 16.248 1.00 89.38 223 TYR A O 1
ATOM 1817 N N . PHE A 1 224 ? -3.336 -2.340 14.147 1.00 91.50 224 PHE A N 1
ATOM 1818 C CA . PHE A 1 224 ? -4.185 -3.524 14.004 1.00 91.50 224 PHE A CA 1
ATOM 1819 C C . PHE A 1 224 ? -3.787 -4.667 14.934 1.00 91.50 224 PHE A C 1
ATOM 1821 O O . PHE A 1 224 ? -4.661 -5.366 15.436 1.00 91.50 224 PHE A O 1
ATOM 1828 N N . VAL A 1 225 ? -2.490 -4.860 15.198 1.00 92.69 225 VAL A N 1
ATOM 1829 C CA . VAL A 1 225 ? -2.039 -5.892 16.142 1.00 92.69 225 VAL A CA 1
ATOM 1830 C C . VAL A 1 225 ? -2.556 -5.590 17.545 1.00 92.69 225 VAL A C 1
ATOM 1832 O O . VAL A 1 225 ? -3.103 -6.480 18.191 1.00 92.69 225 VAL A O 1
ATOM 1835 N N . PHE A 1 226 ? -2.423 -4.347 18.011 1.00 90.69 226 PHE A N 1
ATOM 1836 C CA . PHE A 1 226 ? -2.892 -3.968 19.340 1.00 90.69 226 PHE A CA 1
ATOM 1837 C C . PHE A 1 226 ? -4.417 -4.076 19.463 1.00 90.69 226 PHE A C 1
ATOM 1839 O O . PHE A 1 226 ? -4.908 -4.648 20.436 1.00 90.69 226 PHE A O 1
ATOM 1846 N N . ASP A 1 227 ? -5.156 -3.595 18.460 1.00 87.69 227 ASP A N 1
ATOM 1847 C CA . ASP A 1 227 ? -6.621 -3.640 18.459 1.00 87.69 227 ASP A CA 1
ATOM 1848 C C . ASP A 1 227 ? -7.132 -5.091 18.464 1.00 87.69 227 ASP A C 1
ATOM 1850 O O . ASP A 1 227 ? -7.969 -5.461 19.285 1.00 87.69 227 ASP A O 1
ATOM 1854 N N . LEU A 1 228 ? -6.535 -5.978 17.656 1.00 92.25 228 LEU A N 1
ATOM 1855 C CA . LEU A 1 228 ? -6.843 -7.411 17.696 1.00 92.25 228 LEU A CA 1
ATOM 1856 C C . LEU A 1 228 ? -6.540 -8.015 19.077 1.00 92.25 228 LEU A C 1
ATOM 1858 O O . LEU A 1 228 ? -7.394 -8.684 19.656 1.00 92.25 228 LEU A O 1
ATOM 1862 N N . LEU A 1 229 ? -5.367 -7.757 19.658 1.00 92.00 229 LEU A N 1
ATOM 1863 C CA . LEU A 1 229 ? -5.013 -8.298 20.976 1.00 92.00 229 LEU A CA 1
ATOM 1864 C C . LEU A 1 229 ? -5.974 -7.843 22.086 1.00 92.00 229 LEU A C 1
ATOM 1866 O O . LEU A 1 229 ? -6.313 -8.636 22.968 1.00 92.00 229 LEU A O 1
ATOM 1870 N N . GLN A 1 230 ? -6.445 -6.596 22.034 1.00 88.19 230 GLN A N 1
ATOM 1871 C CA . GLN A 1 230 ? -7.429 -6.067 22.977 1.00 88.19 230 GLN A CA 1
ATOM 1872 C C . GLN A 1 230 ? -8.795 -6.753 22.817 1.00 88.19 230 GLN A C 1
ATOM 1874 O O . GLN A 1 230 ? -9.466 -7.059 23.802 1.00 88.19 230 GLN A O 1
ATOM 1879 N N . VAL A 1 231 ? -9.198 -7.037 21.580 1.00 89.00 231 VAL A N 1
ATOM 1880 C CA . VAL A 1 231 ? -10.505 -7.617 21.241 1.00 89.00 231 VAL A CA 1
ATOM 1881 C C . VAL A 1 231 ? -10.609 -9.114 21.528 1.00 89.00 231 VAL A C 1
ATOM 1883 O O . VAL A 1 231 ? -11.666 -9.601 21.946 1.00 89.00 231 VAL A O 1
ATOM 1886 N N . TYR A 1 232 ? -9.508 -9.843 21.368 1.00 92.06 232 TYR A N 1
ATOM 1887 C CA . TYR A 1 232 ? -9.409 -11.254 21.745 1.00 92.06 232 TYR A CA 1
ATOM 1888 C C . TYR A 1 232 ? -9.094 -11.463 23.238 1.00 92.06 232 TYR A C 1
ATOM 1890 O O . TYR A 1 232 ? -9.031 -12.600 23.693 1.00 92.06 232 TYR A O 1
ATOM 1898 N N . GLY A 1 233 ? -8.951 -10.384 24.016 1.00 87.50 233 GLY A N 1
ATOM 1899 C CA . GLY A 1 233 ? -8.799 -10.448 25.472 1.00 87.50 233 GLY A CA 1
ATOM 1900 C C . GLY A 1 233 ? -7.379 -10.741 25.964 1.00 87.50 233 GLY A C 1
ATOM 1901 O O . GLY A 1 233 ? -7.194 -10.990 27.151 1.00 87.50 233 GLY A O 1
ATOM 1902 N N . TYR A 1 234 ? -6.371 -10.678 25.089 1.00 89.44 234 TYR A N 1
ATOM 1903 C CA . TYR A 1 234 ? -4.965 -10.842 25.476 1.00 89.44 234 TYR A CA 1
ATOM 1904 C C . TYR A 1 234 ? -4.404 -9.611 26.201 1.00 89.44 234 TYR A C 1
ATOM 1906 O O . TYR A 1 234 ? -3.467 -9.734 26.987 1.00 89.44 234 TYR A O 1
ATOM 1914 N N . VAL A 1 235 ? -4.969 -8.424 25.948 1.00 87.00 235 VAL A N 1
ATOM 1915 C CA . VAL A 1 235 ? -4.549 -7.160 26.569 1.00 87.00 235 VAL A CA 1
ATOM 1916 C C . VAL A 1 235 ? -5.704 -6.583 27.400 1.00 87.00 235 VAL A C 1
ATOM 1918 O O . VAL A 1 235 ? -6.718 -6.176 26.827 1.00 87.00 235 VAL A O 1
ATOM 1921 N N . PRO A 1 236 ? -5.585 -6.519 28.742 1.00 85.38 236 PRO A N 1
ATOM 1922 C CA . PRO A 1 236 ? -6.644 -5.983 29.595 1.00 85.38 236 PRO A CA 1
ATOM 1923 C C . PRO A 1 236 ? -6.783 -4.463 29.427 1.00 85.38 236 PRO A C 1
ATOM 1925 O O . PRO A 1 236 ? -5.799 -3.760 29.193 1.00 85.38 236 PRO A O 1
ATOM 1928 N N . ARG A 1 237 ? -7.993 -3.917 29.602 1.00 77.38 237 ARG A N 1
ATOM 1929 C CA . ARG A 1 237 ? -8.227 -2.461 29.570 1.00 77.38 237 ARG A CA 1
ATOM 1930 C C . ARG A 1 237 ? -7.751 -1.793 30.868 1.00 77.38 237 ARG A C 1
ATOM 1932 O O . ARG A 1 237 ? -8.545 -1.527 31.763 1.00 77.38 237 ARG A O 1
ATOM 1939 N N . THR A 1 238 ? -6.451 -1.530 30.976 1.00 85.50 238 THR A N 1
ATOM 1940 C CA . THR A 1 238 ? -5.850 -0.711 32.046 1.00 85.50 238 THR A CA 1
ATOM 1941 C C . THR A 1 238 ? -5.622 0.728 31.571 1.00 85.50 238 THR A C 1
ATOM 1943 O O . THR A 1 238 ? -5.555 0.982 30.369 1.00 85.50 238 THR A O 1
ATOM 1946 N N . GLN A 1 239 ? -5.456 1.681 32.496 1.00 83.00 239 GLN A N 1
ATOM 1947 C CA . GLN A 1 239 ? -5.170 3.089 32.159 1.00 83.00 239 GLN A CA 1
ATOM 1948 C C . GLN A 1 239 ? -3.898 3.237 31.305 1.00 83.00 239 GLN A C 1
ATOM 1950 O O . GLN A 1 239 ? -3.871 4.003 30.343 1.00 83.00 239 GLN A O 1
ATOM 1955 N N . THR A 1 240 ? -2.867 2.437 31.595 1.00 83.94 240 THR A N 1
ATOM 1956 C CA . THR A 1 240 ? -1.634 2.378 30.800 1.00 83.94 240 THR A CA 1
ATOM 1957 C C . THR A 1 240 ? -1.902 1.883 29.381 1.00 83.94 240 THR A C 1
ATOM 1959 O O . THR A 1 240 ? -1.428 2.490 28.426 1.00 83.94 240 THR A O 1
ATOM 1962 N N . ASN A 1 241 ? -2.704 0.827 29.220 1.00 83.94 241 ASN A N 1
ATOM 1963 C CA . ASN A 1 241 ? -3.020 0.271 27.903 1.00 83.94 241 ASN A CA 1
ATOM 1964 C C . ASN A 1 241 ? -3.896 1.215 27.074 1.00 83.94 241 ASN A C 1
ATOM 1966 O O . ASN A 1 241 ? -3.732 1.266 25.861 1.00 83.94 241 ASN A O 1
ATOM 1970 N N . ILE A 1 242 ? -4.763 2.010 27.708 1.00 79.06 242 ILE A N 1
ATOM 1971 C CA . ILE A 1 242 ? -5.514 3.076 27.030 1.00 79.06 242 ILE A CA 1
ATOM 1972 C C . ILE A 1 242 ? -4.557 4.169 26.533 1.00 79.06 242 ILE A C 1
ATOM 1974 O O . ILE A 1 242 ? -4.645 4.567 25.376 1.00 79.06 242 ILE A O 1
ATOM 1978 N N . ALA A 1 243 ? -3.599 4.615 27.353 1.00 83.12 243 ALA A N 1
ATOM 1979 C CA . ALA A 1 243 ? -2.599 5.598 26.926 1.00 83.12 243 ALA A CA 1
ATOM 1980 C C . ALA A 1 243 ? -1.729 5.080 25.764 1.00 83.12 243 ALA A C 1
ATOM 1982 O O . ALA A 1 243 ? -1.473 5.804 24.800 1.00 83.12 243 ALA A O 1
ATOM 1983 N N . VAL A 1 244 ? -1.325 3.806 25.823 1.00 84.50 244 VAL A N 1
ATOM 1984 C CA . VAL A 1 244 ? -0.604 3.125 24.738 1.00 84.50 244 VAL A CA 1
ATOM 1985 C C . VAL A 1 244 ? -1.470 3.028 23.479 1.00 84.50 244 VAL A C 1
ATOM 1987 O O . VAL A 1 244 ? -0.979 3.332 22.394 1.00 84.50 244 VAL A O 1
ATOM 1990 N N . ALA A 1 245 ? -2.756 2.687 23.603 1.00 77.38 245 ALA A N 1
ATOM 1991 C CA . ALA A 1 245 ? -3.693 2.634 22.482 1.00 77.38 245 ALA A CA 1
ATOM 1992 C C . ALA A 1 245 ? -3.817 3.991 21.778 1.00 77.38 245 ALA A C 1
ATOM 1994 O O . ALA A 1 245 ? -3.752 4.048 20.553 1.00 77.38 245 ALA A O 1
ATOM 1995 N N . THR A 1 246 ? -3.919 5.086 22.536 1.00 80.31 246 THR A N 1
ATOM 1996 C CA . THR A 1 246 ? -3.979 6.452 21.991 1.00 80.31 246 THR A CA 1
ATOM 1997 C C . THR A 1 246 ? -2.701 6.815 21.234 1.00 80.31 246 THR A C 1
ATOM 1999 O O . THR A 1 246 ? -2.759 7.393 20.147 1.00 80.31 246 THR A O 1
ATOM 2002 N N . PHE A 1 247 ? -1.532 6.439 21.763 1.00 84.69 247 PHE A N 1
ATOM 2003 C CA . PHE A 1 247 ? -0.262 6.639 21.064 1.00 84.69 247 PHE A CA 1
ATOM 2004 C C . PHE A 1 247 ? -0.196 5.815 19.772 1.00 84.69 247 PHE A C 1
ATOM 2006 O O . PHE A 1 247 ? 0.141 6.342 18.716 1.00 84.69 247 PHE A O 1
ATOM 2013 N N . ILE A 1 248 ? -0.580 4.542 19.819 1.00 85.69 248 ILE A N 1
ATOM 2014 C CA . ILE A 1 248 ? -0.605 3.666 18.645 1.00 85.69 248 ILE A CA 1
ATOM 2015 C C . ILE A 1 248 ? -1.603 4.177 17.591 1.00 85.69 248 ILE A C 1
ATOM 2017 O O . ILE A 1 248 ? -1.296 4.173 16.401 1.00 85.69 248 ILE A O 1
ATOM 2021 N N . GLN A 1 249 ? -2.765 4.684 18.006 1.00 78.25 249 GLN A N 1
ATOM 2022 C CA . GLN A 1 249 ? -3.759 5.297 17.120 1.00 78.25 249 GLN A CA 1
ATOM 2023 C C . GLN A 1 249 ? -3.217 6.528 16.387 1.00 78.25 249 GLN A C 1
ATOM 2025 O O . GLN A 1 249 ? -3.586 6.763 15.237 1.00 78.25 249 GLN A O 1
ATOM 2030 N N . SER A 1 250 ? -2.288 7.274 16.992 1.00 79.75 250 SER A N 1
ATOM 2031 C CA . SER A 1 250 ? -1.644 8.418 16.333 1.00 79.75 250 SER A CA 1
ATOM 2032 C C . SER A 1 250 ? -0.732 8.028 15.155 1.00 79.75 250 SER A C 1
ATOM 2034 O O . SER A 1 250 ? -0.416 8.875 14.318 1.00 79.75 250 SER A O 1
ATOM 2036 N N . LEU A 1 251 ? -0.370 6.743 15.023 1.00 78.94 251 LEU A N 1
ATOM 2037 C CA . LEU A 1 251 ? 0.408 6.218 13.893 1.00 78.94 251 LEU A CA 1
ATOM 2038 C C . LEU A 1 251 ? -0.416 6.060 12.609 1.00 78.94 251 LEU A C 1
ATOM 2040 O O . LEU A 1 251 ? 0.152 6.129 11.520 1.00 78.94 251 LEU A O 1
ATOM 2044 N N . ALA A 1 252 ? -1.738 5.898 12.703 1.00 72.31 252 ALA A N 1
ATOM 2045 C CA . ALA A 1 252 ? -2.584 5.734 11.520 1.00 72.31 252 ALA A CA 1
ATOM 2046 C C . ALA A 1 252 ? -2.658 7.018 10.653 1.00 72.31 252 ALA A C 1
ATOM 2048 O O . ALA A 1 252 ? -2.411 6.925 9.447 1.00 72.31 252 ALA A O 1
ATOM 2049 N N . PRO A 1 253 ? -2.865 8.232 11.211 1.00 69.81 253 PRO A N 1
ATOM 2050 C CA . PRO A 1 253 ? -2.800 9.486 10.447 1.00 69.81 253 PRO A CA 1
ATOM 2051 C C . PRO A 1 253 ? -1.416 9.801 9.858 1.00 69.81 253 PRO A C 1
ATOM 2053 O O . PRO A 1 253 ? -1.312 10.489 8.839 1.00 69.81 253 PRO A O 1
ATOM 2056 N N . LEU A 1 254 ? -0.338 9.291 10.469 1.00 73.25 254 LEU A N 1
ATOM 2057 C CA . LEU A 1 254 ? 1.033 9.490 9.983 1.00 73.25 254 LEU A CA 1
ATOM 2058 C C . LEU A 1 254 ? 1.258 8.885 8.586 1.00 73.25 254 LEU A C 1
ATOM 2060 O O . LEU A 1 254 ? 2.117 9.376 7.853 1.00 73.25 254 LEU A O 1
ATOM 2064 N N . ASN A 1 255 ? 0.449 7.899 8.180 1.00 73.44 255 ASN A N 1
ATOM 2065 C CA . ASN A 1 255 ? 0.470 7.327 6.832 1.00 73.44 255 ASN A CA 1
ATOM 2066 C C . ASN A 1 255 ? 0.223 8.395 5.744 1.00 73.44 255 ASN A C 1
ATOM 2068 O O . ASN A 1 255 ? 0.963 8.459 4.763 1.00 73.44 255 ASN A O 1
ATOM 2072 N N . SER A 1 256 ? -0.746 9.299 5.943 1.00 72.50 256 SER A N 1
ATOM 2073 C CA . SER A 1 256 ? -0.992 10.416 5.012 1.00 72.50 256 SER A CA 1
ATOM 2074 C C . SER A 1 256 ? 0.103 11.489 5.100 1.00 72.50 256 SER A C 1
ATOM 2076 O O . SER A 1 256 ? 0.546 12.017 4.079 1.00 72.50 256 SER A O 1
ATOM 2078 N N . ALA A 1 257 ? 0.612 11.776 6.306 1.00 69.56 257 ALA A N 1
ATOM 2079 C CA . ALA A 1 257 ? 1.672 12.770 6.518 1.00 69.56 257 ALA A CA 1
ATOM 2080 C C . ALA A 1 257 ? 3.027 12.366 5.903 1.00 69.56 257 ALA A C 1
ATOM 2082 O O . ALA A 1 257 ? 3.836 13.223 5.534 1.00 69.56 257 ALA A O 1
ATOM 2083 N N . ALA A 1 258 ? 3.284 11.067 5.755 1.00 70.00 258 ALA A N 1
ATOM 2084 C CA . ALA A 1 258 ? 4.507 10.562 5.151 1.00 70.00 258 ALA A CA 1
ATOM 2085 C C . ALA A 1 258 ? 4.555 10.759 3.626 1.00 70.00 258 ALA A C 1
ATOM 2087 O O . ALA A 1 258 ? 5.649 10.849 3.061 1.00 70.00 258 ALA A O 1
ATOM 2088 N N . ASN A 1 259 ? 3.405 10.884 2.954 1.00 70.31 259 ASN A N 1
ATOM 2089 C CA . ASN A 1 259 ? 3.334 10.989 1.495 1.00 70.31 259 ASN A CA 1
ATOM 2090 C C . ASN A 1 259 ? 4.166 12.177 0.955 1.00 70.31 259 ASN A C 1
ATOM 2092 O O . ASN A 1 259 ? 5.087 11.937 0.164 1.00 70.31 259 ASN A O 1
ATOM 2096 N N . PRO A 1 260 ? 3.975 13.438 1.406 1.00 71.94 260 PRO A N 1
ATOM 2097 C CA . PRO A 1 260 ? 4.830 14.560 1.011 1.00 71.94 260 PRO A CA 1
ATOM 2098 C C . PRO A 1 260 ? 6.318 14.322 1.281 1.00 71.94 260 PRO A C 1
ATOM 2100 O O . PRO A 1 260 ? 7.141 14.606 0.414 1.00 71.94 260 PRO A O 1
ATOM 2103 N N . VAL A 1 261 ? 6.682 13.763 2.440 1.00 66.12 261 VAL A N 1
ATOM 2104 C CA . VAL A 1 261 ? 8.082 13.513 2.827 1.00 66.12 261 VAL A CA 1
ATOM 2105 C C . VAL A 1 261 ? 8.750 12.533 1.861 1.00 66.12 261 VAL A C 1
ATOM 2107 O O . VAL A 1 261 ? 9.847 12.800 1.361 1.00 66.12 261 VAL A O 1
ATOM 2110 N N . ILE A 1 262 ? 8.065 11.441 1.517 1.00 68.25 262 ILE A N 1
ATOM 2111 C CA . ILE A 1 262 ? 8.553 10.439 0.565 1.00 68.25 262 ILE A CA 1
ATOM 2112 C C . ILE A 1 262 ? 8.746 11.070 -0.820 1.00 68.25 262 ILE A C 1
ATOM 2114 O O . ILE A 1 262 ? 9.793 10.890 -1.454 1.00 68.25 262 ILE A O 1
ATOM 2118 N N . TYR A 1 263 ? 7.787 11.874 -1.285 1.00 65.38 263 TYR A N 1
ATOM 2119 C CA . TYR A 1 263 ? 7.930 12.573 -2.560 1.00 65.38 263 TYR A CA 1
ATOM 2120 C C . TYR A 1 263 ? 9.051 13.617 -2.533 1.00 65.38 263 TYR A C 1
ATOM 2122 O O . TYR A 1 263 ? 9.760 13.745 -3.529 1.00 65.38 263 TYR A O 1
ATOM 2130 N N . CYS A 1 264 ? 9.279 14.314 -1.420 1.00 64.31 264 CYS A N 1
ATOM 2131 C CA . CYS A 1 264 ? 10.356 15.297 -1.278 1.00 64.31 264 CYS A CA 1
ATOM 2132 C C . CYS A 1 264 ? 11.747 14.656 -1.319 1.00 64.31 264 CYS A C 1
ATOM 2134 O O . CYS A 1 264 ? 12.630 15.148 -2.025 1.00 64.31 264 CYS A O 1
ATOM 2136 N N . LEU A 1 265 ? 11.934 13.547 -0.599 1.00 65.31 265 LEU A N 1
ATOM 2137 C CA . LEU A 1 265 ? 13.216 12.843 -0.507 1.00 65.31 265 LEU A CA 1
ATOM 2138 C C . LEU A 1 265 ? 13.631 12.234 -1.842 1.00 65.31 265 LEU A C 1
ATOM 2140 O O . LEU A 1 265 ? 14.797 12.292 -2.235 1.00 65.31 265 LEU A O 1
ATOM 2144 N N . PHE A 1 266 ? 12.672 11.678 -2.574 1.00 60.19 266 PHE A N 1
ATOM 2145 C CA . PHE A 1 266 ? 12.980 11.006 -3.821 1.00 60.19 266 PHE A CA 1
ATOM 2146 C C . PHE A 1 266 ? 12.793 11.911 -5.045 1.00 60.19 266 PHE A C 1
ATOM 2148 O O . PHE A 1 266 ? 13.434 11.670 -6.065 1.00 60.19 266 PHE A O 1
ATOM 2155 N N . SER A 1 267 ? 11.964 12.961 -5.031 1.00 59.91 267 SER A N 1
ATOM 2156 C CA . SER A 1 267 ? 11.814 13.869 -6.177 1.00 59.91 267 SER A CA 1
ATOM 2157 C C . SER A 1 267 ? 12.934 14.905 -6.188 1.00 59.91 267 SER A C 1
ATOM 2159 O O . SER A 1 267 ? 12.819 15.994 -5.643 1.00 59.91 267 SER A O 1
ATOM 2161 N N . THR A 1 268 ? 14.018 14.597 -6.901 1.00 53.50 268 THR A N 1
ATOM 2162 C CA . THR A 1 268 ? 15.123 15.534 -7.203 1.00 53.50 268 THR 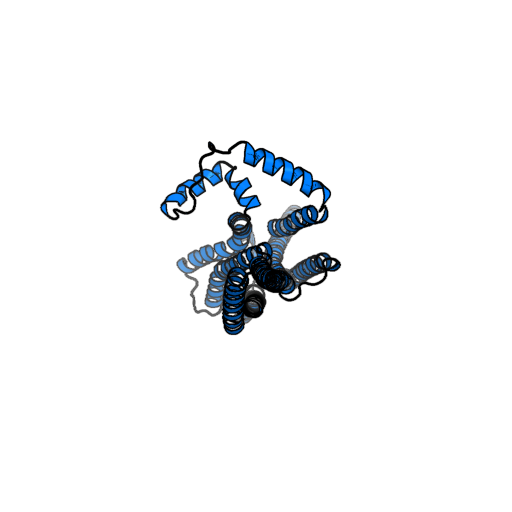A CA 1
ATOM 2163 C C . THR A 1 268 ? 14.702 16.919 -7.719 1.00 53.50 268 THR A C 1
ATOM 2165 O O . THR A 1 268 ? 15.513 17.834 -7.671 1.00 53.50 268 THR A O 1
ATOM 2168 N N . THR A 1 269 ? 13.489 17.094 -8.254 1.00 53.75 269 THR A N 1
ATOM 2169 C CA . THR A 1 269 ? 13.003 18.400 -8.732 1.00 53.75 269 THR A CA 1
ATOM 2170 C C . THR A 1 269 ? 12.302 19.169 -7.613 1.00 53.75 269 THR A C 1
ATOM 2172 O O . THR A 1 269 ? 12.624 20.328 -7.387 1.00 53.75 269 THR A O 1
ATOM 2175 N N . ILE A 1 270 ? 11.420 18.513 -6.853 1.00 52.31 270 ILE A N 1
ATOM 2176 C CA . ILE A 1 270 ? 10.667 19.140 -5.753 1.00 52.31 270 ILE A CA 1
ATOM 2177 C C . ILE A 1 270 ? 11.568 19.360 -4.532 1.00 52.31 270 ILE A C 1
ATOM 2179 O O . ILE A 1 270 ? 11.559 20.444 -3.965 1.00 52.31 270 ILE A O 1
ATOM 2183 N N . GLY A 1 271 ? 12.438 18.404 -4.192 1.00 51.06 271 GLY A N 1
ATOM 2184 C CA . GLY A 1 271 ? 13.413 18.551 -3.106 1.00 51.06 271 GLY A CA 1
ATOM 2185 C C . GLY A 1 271 ? 14.443 19.663 -3.351 1.00 51.06 271 GLY A C 1
ATOM 2186 O O . GLY A 1 271 ? 14.885 20.307 -2.403 1.00 51.06 271 GLY A O 1
ATOM 2187 N N . ARG A 1 272 ? 14.789 19.960 -4.615 1.00 54.25 272 ARG A N 1
ATOM 2188 C CA . ARG A 1 272 ? 15.627 21.126 -4.964 1.00 54.25 272 ARG A CA 1
ATOM 2189 C C . ARG A 1 272 ? 14.875 22.448 -4.830 1.00 54.25 272 ARG A C 1
ATOM 2191 O O . ARG A 1 272 ? 15.493 23.437 -4.455 1.00 54.25 272 ARG A O 1
ATOM 2198 N N . THR A 1 273 ? 13.578 22.474 -5.128 1.00 56.44 273 THR A N 1
ATOM 2199 C CA . THR A 1 273 ? 12.732 23.664 -4.950 1.00 56.44 273 THR A CA 1
ATOM 2200 C C . THR A 1 273 ? 12.427 23.918 -3.471 1.00 56.44 273 THR A C 1
ATOM 2202 O O . THR A 1 273 ? 12.507 25.054 -3.028 1.00 56.44 273 THR A O 1
ATOM 2205 N N . LEU A 1 274 ? 12.174 22.873 -2.678 1.00 54.50 274 LEU A N 1
ATOM 2206 C CA . LEU A 1 274 ? 11.896 22.981 -1.241 1.00 54.50 274 LEU A CA 1
ATOM 2207 C C . LEU A 1 274 ? 13.143 23.284 -0.400 1.00 54.50 274 LEU A C 1
ATOM 2209 O O . LEU A 1 274 ? 13.036 23.993 0.591 1.00 54.50 274 LEU A O 1
ATOM 2213 N N . ARG A 1 275 ? 14.344 22.847 -0.813 1.00 51.62 275 ARG A N 1
ATOM 2214 C CA . ARG A 1 275 ? 15.610 23.289 -0.186 1.00 51.62 275 ARG A CA 1
ATOM 2215 C C . ARG A 1 275 ? 15.878 24.790 -0.322 1.00 51.62 275 ARG A C 1
ATOM 2217 O O . ARG A 1 275 ? 16.721 25.305 0.402 1.00 51.62 275 ARG A O 1
ATOM 2224 N N . LYS A 1 276 ? 15.185 25.481 -1.233 1.00 54.41 276 LYS A N 1
ATOM 2225 C CA . LYS A 1 276 ? 15.231 26.945 -1.361 1.00 54.41 276 LYS A CA 1
ATOM 2226 C C . LYS A 1 276 ? 14.266 27.652 -0.399 1.00 54.41 276 LYS A C 1
ATOM 2228 O O . LYS A 1 276 ? 14.287 28.874 -0.334 1.00 54.41 276 LYS A O 1
ATOM 2233 N N . ILE A 1 277 ? 13.430 26.906 0.333 1.00 60.19 277 ILE A N 1
ATOM 2234 C CA . ILE A 1 277 ? 12.502 27.444 1.333 1.00 60.19 277 ILE A CA 1
ATOM 2235 C C . ILE A 1 277 ? 13.225 27.487 2.701 1.00 60.19 277 ILE A C 1
ATOM 2237 O O . ILE A 1 277 ? 13.672 26.437 3.174 1.00 60.19 277 ILE A O 1
ATOM 2241 N N . PRO A 1 278 ? 13.354 28.665 3.346 1.00 55.47 278 PRO A N 1
ATOM 2242 C CA . PRO A 1 278 ? 14.206 28.881 4.527 1.00 55.47 278 PRO A CA 1
ATOM 2243 C C . PRO A 1 278 ? 14.022 27.907 5.711 1.00 55.47 278 PRO A C 1
ATOM 2245 O O . PRO A 1 278 ? 15.026 27.415 6.218 1.00 55.47 278 PRO A O 1
ATOM 2248 N N . PRO A 1 279 ? 12.799 27.541 6.149 1.00 58.19 279 PRO A N 1
ATOM 2249 C CA . PRO A 1 279 ? 12.624 26.633 7.290 1.00 58.19 279 PRO A CA 1
ATOM 2250 C C . PRO A 1 279 ? 13.160 25.208 7.064 1.00 58.19 279 PRO A C 1
ATOM 2252 O O . PRO A 1 279 ? 13.538 24.532 8.018 1.00 58.19 279 PRO A O 1
ATOM 2255 N N . ILE A 1 280 ? 13.228 24.735 5.814 1.00 51.00 280 ILE A N 1
ATOM 2256 C CA . ILE A 1 280 ? 13.669 23.366 5.489 1.00 51.00 280 ILE A CA 1
ATOM 2257 C C . ILE A 1 280 ? 15.194 23.307 5.309 1.00 51.00 280 ILE A C 1
ATOM 2259 O O . ILE A 1 280 ? 15.808 22.280 5.603 1.00 51.00 280 ILE A O 1
ATOM 2263 N N . SER A 1 281 ? 15.834 24.399 4.873 1.00 50.44 281 SER A N 1
ATOM 2264 C CA . SER A 1 281 ? 17.298 24.461 4.757 1.00 50.44 281 SER A CA 1
ATOM 2265 C C . SER A 1 281 ? 17.978 24.374 6.128 1.00 50.44 281 SER A C 1
ATOM 2267 O O . SER A 1 281 ? 18.997 23.696 6.259 1.00 50.44 281 SER A O 1
ATOM 2269 N N . TRP A 1 282 ? 17.366 24.962 7.160 1.00 54.56 282 TRP A N 1
ATOM 2270 C CA . TRP A 1 282 ? 17.850 24.908 8.542 1.00 54.56 282 TRP A CA 1
ATOM 2271 C C . TRP A 1 282 ? 17.673 23.519 9.173 1.00 54.56 282 TRP A C 1
ATOM 2273 O O . TRP A 1 282 ? 18.592 23.021 9.821 1.00 54.56 282 TRP A O 1
ATOM 2283 N N . ALA A 1 283 ? 16.554 22.833 8.909 1.00 56.03 283 ALA A N 1
ATOM 2284 C CA . ALA A 1 283 ? 16.330 21.459 9.374 1.00 56.03 283 ALA A CA 1
ATOM 2285 C C . ALA A 1 283 ? 17.295 20.442 8.727 1.00 56.03 283 ALA A C 1
ATOM 2287 O O . ALA A 1 283 ? 17.768 19.516 9.384 1.00 56.03 283 ALA A O 1
ATOM 2288 N N . VAL A 1 284 ? 17.633 20.623 7.444 1.00 50.72 284 VAL A N 1
ATOM 2289 C CA . VAL A 1 284 ? 18.617 19.777 6.742 1.00 50.72 284 VAL A CA 1
ATOM 2290 C C . VAL A 1 284 ? 20.046 20.058 7.223 1.00 50.72 284 VAL A C 1
ATOM 2292 O O . VAL A 1 284 ? 20.830 19.119 7.346 1.00 50.72 284 VAL A O 1
ATOM 2295 N N . ALA A 1 285 ? 20.370 21.311 7.559 1.00 54.72 285 ALA A N 1
ATOM 2296 C CA . ALA A 1 285 ? 21.656 21.682 8.156 1.00 54.72 285 ALA A CA 1
ATOM 2297 C C . ALA A 1 285 ? 21.850 21.092 9.569 1.00 54.72 285 ALA A C 1
ATOM 2299 O O . ALA A 1 285 ? 22.969 20.750 9.943 1.00 54.72 285 ALA A O 1
ATOM 2300 N N . ALA A 1 286 ? 20.769 20.890 10.331 1.00 54.69 286 ALA A N 1
ATOM 2301 C CA . ALA A 1 286 ? 20.821 20.242 11.644 1.00 54.69 286 ALA A CA 1
ATOM 2302 C C . ALA A 1 286 ? 21.119 18.725 11.575 1.00 54.69 286 ALA A C 1
ATOM 2304 O O . ALA A 1 286 ? 21.678 18.162 12.512 1.00 54.69 286 ALA A O 1
ATOM 2305 N N . LEU A 1 287 ? 20.807 18.058 10.454 1.00 48.16 287 LEU A N 1
ATOM 2306 C CA . LEU A 1 287 ? 21.075 16.624 10.221 1.00 48.16 287 LEU A CA 1
ATOM 2307 C C . LEU A 1 287 ? 22.474 16.343 9.633 1.00 48.16 287 LEU A C 1
ATOM 2309 O O . LEU A 1 287 ? 22.855 15.190 9.411 1.00 48.16 287 LEU A O 1
ATOM 2313 N N . GLN A 1 288 ? 23.257 17.395 9.392 1.00 44.66 288 GLN A N 1
ATOM 2314 C CA . GLN A 1 288 ? 24.563 17.350 8.737 1.00 44.66 288 GLN A CA 1
ATOM 2315 C C . GLN A 1 288 ? 25.672 16.551 9.465 1.00 44.66 288 GLN A C 1
ATOM 2317 O O . GLN A 1 288 ? 26.570 16.075 8.767 1.00 44.66 288 GLN A O 1
ATOM 2322 N N . PRO A 1 289 ? 25.630 16.290 10.792 1.00 45.78 289 PRO A N 1
ATOM 2323 C CA . PRO A 1 289 ? 26.628 15.430 11.437 1.00 45.78 289 PRO A CA 1
ATOM 2324 C C . PRO A 1 289 ? 26.561 13.948 11.023 1.00 45.78 289 PRO A C 1
ATOM 2326 O O . PRO A 1 289 ? 27.552 13.240 11.156 1.00 45.78 289 PRO A O 1
ATOM 2329 N N . CYS A 1 290 ? 25.422 13.457 10.510 1.00 40.31 290 CYS A N 1
ATOM 2330 C CA . CYS A 1 290 ? 25.201 12.018 10.281 1.00 40.31 290 CYS A CA 1
ATOM 2331 C C . CYS A 1 290 ? 25.448 11.537 8.836 1.00 40.31 290 CYS A C 1
ATOM 2333 O O . CYS A 1 290 ? 25.450 10.332 8.591 1.00 40.31 290 CYS A O 1
ATOM 2335 N N . CYS A 1 291 ? 25.636 12.431 7.855 1.00 39.38 291 CYS A N 1
ATOM 2336 C CA . CYS A 1 291 ? 25.787 12.051 6.442 1.00 39.38 291 CYS A CA 1
ATOM 2337 C C . CYS A 1 291 ? 26.715 13.013 5.668 1.00 39.38 291 CYS A C 1
ATOM 2339 O O . CYS A 1 291 ? 26.256 14.035 5.154 1.00 39.38 291 CYS A O 1
ATOM 2341 N N . PRO A 1 292 ? 28.004 12.666 5.478 1.00 39.59 292 PRO A N 1
ATOM 2342 C CA . PRO A 1 292 ? 28.976 13.508 4.766 1.00 39.59 292 PRO A CA 1
ATOM 2343 C C . PRO A 1 292 ? 28.678 13.719 3.269 1.00 39.59 292 PRO A C 1
ATOM 2345 O O . PRO A 1 292 ? 29.232 14.623 2.648 1.00 39.59 292 PRO A O 1
ATOM 2348 N N . SER A 1 293 ? 27.788 12.915 2.674 1.00 43.59 293 SER A N 1
ATOM 2349 C CA . SER A 1 293 ? 27.482 12.934 1.232 1.00 43.59 293 SER A CA 1
ATOM 2350 C C . SER A 1 293 ? 26.610 14.121 0.771 1.00 43.59 293 SER A C 1
ATOM 2352 O O . SER A 1 293 ? 26.205 14.162 -0.391 1.00 43.59 293 SER A O 1
ATOM 2354 N N . LEU A 1 294 ? 26.283 15.065 1.662 1.00 39.06 294 LEU A N 1
ATOM 2355 C CA . LEU A 1 294 ? 25.341 16.173 1.433 1.00 39.06 294 LEU A CA 1
ATOM 2356 C C . LEU A 1 294 ? 25.996 17.559 1.285 1.00 39.06 294 LEU A C 1
ATOM 2358 O O . LEU A 1 294 ? 25.272 18.553 1.234 1.00 39.06 294 LEU A O 1
ATOM 2362 N N . ARG A 1 295 ? 27.331 17.653 1.186 1.00 38.00 295 ARG A N 1
ATOM 2363 C CA . ARG A 1 295 ? 28.029 18.945 1.037 1.00 38.00 295 ARG A CA 1
ATOM 2364 C C . ARG A 1 295 ? 27.549 19.711 -0.216 1.00 38.00 295 ARG A C 1
ATOM 2366 O O . ARG A 1 295 ? 27.629 19.160 -1.316 1.00 38.00 295 ARG A O 1
ATOM 2373 N N . PRO A 1 296 ? 27.083 20.968 -0.091 1.00 40.72 296 PRO A N 1
ATOM 2374 C CA . PRO A 1 296 ? 26.871 21.849 -1.236 1.00 40.72 296 PRO A CA 1
ATOM 2375 C C . PRO A 1 296 ? 28.223 22.261 -1.835 1.00 40.72 296 PRO A C 1
ATOM 2377 O O . PRO A 1 296 ? 29.147 22.594 -1.095 1.00 40.72 296 PRO A O 1
ATOM 2380 N N . VAL A 1 297 ? 28.333 22.238 -3.163 1.00 41.97 297 VAL A N 1
ATOM 2381 C CA . VAL A 1 297 ? 29.467 22.822 -3.898 1.00 41.97 297 VAL A CA 1
ATOM 2382 C C . VAL A 1 297 ? 29.257 24.347 -3.957 1.00 41.97 297 VAL A C 1
ATOM 2384 O O . VAL A 1 297 ? 28.136 24.757 -4.276 1.00 41.97 297 VAL A O 1
ATOM 2387 N N . PRO A 1 298 ? 30.258 25.177 -3.602 1.00 36.72 298 PRO A N 1
ATOM 2388 C CA . PRO A 1 298 ? 30.131 26.636 -3.609 1.00 36.72 298 PRO A CA 1
ATOM 2389 C C . PRO A 1 298 ? 30.026 27.216 -5.036 1.00 36.72 298 PRO A C 1
ATOM 2391 O O . PRO A 1 298 ? 30.414 26.544 -5.991 1.00 36.72 298 PRO A O 1
ATOM 2394 N N . PRO A 1 299 ? 29.473 28.435 -5.199 1.00 40.47 299 PRO A N 1
ATOM 2395 C CA . PRO A 1 299 ? 28.938 28.923 -6.474 1.00 40.47 299 PRO A CA 1
ATOM 2396 C C . PRO A 1 299 ? 29.948 29.562 -7.442 1.00 40.47 299 PRO A C 1
ATOM 2398 O O . PRO A 1 299 ? 29.510 30.124 -8.441 1.00 40.47 299 PRO A O 1
ATOM 2401 N N . ASP A 1 300 ? 31.259 29.501 -7.195 1.00 40.72 300 ASP A N 1
ATOM 2402 C CA . ASP A 1 300 ? 32.174 30.503 -7.773 1.00 40.72 300 ASP A CA 1
ATOM 2403 C C . ASP A 1 300 ? 33.124 30.001 -8.887 1.00 40.72 300 ASP A C 1
ATOM 2405 O O . ASP A 1 300 ? 34.061 30.702 -9.249 1.00 40.72 300 ASP A O 1
ATOM 2409 N N . GLU A 1 301 ? 32.870 28.842 -9.508 1.00 43.44 301 GLU A N 1
ATOM 2410 C CA . GLU A 1 301 ? 33.624 28.368 -10.695 1.00 43.44 301 GLU A CA 1
ATOM 2411 C C . GLU A 1 301 ? 32.707 27.804 -11.807 1.00 43.44 301 GLU A C 1
ATOM 2413 O O . GLU A 1 301 ? 32.911 26.705 -12.322 1.00 43.44 301 GLU A O 1
ATOM 2418 N N . GLU A 1 302 ? 31.656 28.531 -12.209 1.00 41.47 302 GLU A N 1
ATOM 2419 C CA . GLU A 1 302 ? 30.915 28.198 -13.442 1.00 41.47 302 GLU A CA 1
ATOM 2420 C C . GLU A 1 302 ? 31.584 28.901 -14.640 1.00 41.47 302 GLU A C 1
ATOM 2422 O O . GLU A 1 302 ? 31.273 30.038 -14.992 1.00 41.47 302 GLU A O 1
ATOM 2427 N N . GLU A 1 303 ? 32.563 28.213 -15.238 1.00 48.62 303 GLU A N 1
ATOM 2428 C CA . GLU A 1 303 ? 33.306 28.649 -16.425 1.00 48.62 303 GLU A CA 1
ATOM 2429 C C . GLU A 1 303 ? 32.340 29.027 -17.578 1.00 48.62 303 GLU A C 1
ATOM 2431 O O . GLU A 1 303 ? 31.449 28.238 -17.924 1.00 48.62 303 GLU A O 1
ATOM 2436 N N . PRO A 1 304 ? 32.492 30.207 -18.219 1.00 44.09 304 PRO A N 1
ATOM 2437 C CA . PRO A 1 304 ? 31.531 30.765 -19.185 1.00 44.09 304 PRO A CA 1
ATOM 2438 C C . PRO A 1 304 ? 31.240 29.869 -20.407 1.00 44.09 304 PRO A C 1
ATOM 2440 O O . PRO A 1 304 ? 30.207 30.027 -21.061 1.00 44.09 304 PRO A O 1
ATOM 2443 N N . ALA A 1 305 ? 32.085 28.871 -20.680 1.00 43.84 305 ALA A N 1
ATOM 2444 C CA . ALA A 1 305 ? 31.881 27.875 -21.731 1.00 43.84 305 ALA A CA 1
ATOM 2445 C C . ALA A 1 305 ? 30.710 26.902 -21.455 1.00 43.84 305 ALA A C 1
ATOM 2447 O O . ALA A 1 305 ? 30.063 26.421 -22.391 1.00 43.84 305 ALA A O 1
ATOM 2448 N N . LEU A 1 306 ? 30.385 26.622 -20.186 1.00 47.06 306 LEU A N 1
ATOM 2449 C CA . LEU A 1 306 ? 29.311 25.691 -19.801 1.00 47.06 306 LEU A CA 1
ATOM 2450 C C . LEU A 1 306 ? 27.913 26.321 -19.875 1.00 47.06 306 LEU A C 1
ATOM 2452 O O . LEU A 1 306 ? 26.938 25.643 -20.218 1.00 47.06 306 LEU A O 1
ATOM 2456 N N . LEU A 1 307 ? 27.813 27.624 -19.606 1.00 47.31 307 LEU A N 1
ATOM 2457 C CA . LEU A 1 307 ? 26.581 28.406 -19.754 1.00 47.31 307 LEU A CA 1
ATOM 2458 C C . LEU A 1 307 ? 26.168 28.523 -21.224 1.00 47.31 307 LEU A C 1
ATOM 2460 O O . LEU A 1 307 ? 25.002 28.304 -21.564 1.00 47.31 307 LEU A O 1
ATOM 2464 N N . ASP A 1 308 ? 27.138 28.755 -22.105 1.00 47.50 308 ASP A N 1
ATOM 2465 C CA . ASP A 1 308 ? 26.913 28.788 -23.547 1.00 47.50 308 ASP A CA 1
ATOM 2466 C C . ASP A 1 308 ? 26.536 27.393 -24.092 1.00 47.50 308 ASP A C 1
ATOM 2468 O O . ASP A 1 308 ? 25.590 27.245 -24.871 1.00 47.50 308 ASP A O 1
ATOM 2472 N N . ALA A 1 309 ? 27.153 26.321 -23.576 1.00 48.88 309 ALA A N 1
ATOM 2473 C CA . ALA A 1 309 ? 26.756 24.946 -23.893 1.00 48.88 309 ALA A CA 1
ATOM 2474 C C . ALA A 1 309 ? 25.315 24.611 -23.442 1.00 48.88 309 ALA A C 1
ATOM 2476 O O . ALA A 1 309 ? 24.578 23.945 -24.177 1.00 48.88 309 ALA A O 1
ATOM 2477 N N . ARG A 1 310 ? 24.865 25.102 -22.274 1.00 47.69 310 ARG A N 1
ATOM 2478 C CA . ARG A 1 310 ? 23.478 24.929 -21.786 1.00 47.69 310 ARG A CA 1
ATOM 2479 C C . ARG A 1 310 ? 22.466 25.722 -22.612 1.00 47.69 310 ARG A C 1
ATOM 2481 O O . ARG A 1 310 ? 21.392 25.194 -22.899 1.00 47.69 310 ARG A O 1
ATOM 2488 N N . MET A 1 311 ? 22.807 26.942 -23.028 1.00 48.44 311 MET A N 1
ATOM 2489 C CA . MET A 1 311 ? 21.957 27.778 -23.888 1.00 48.44 311 MET A CA 1
ATOM 2490 C C . MET A 1 311 ? 21.790 27.164 -25.285 1.00 48.44 311 MET A C 1
ATOM 2492 O O . MET A 1 311 ? 20.670 27.065 -25.795 1.00 48.44 311 MET A O 1
ATOM 2496 N N . ARG A 1 312 ? 22.876 26.644 -25.873 1.00 49.19 312 ARG A N 1
ATOM 2497 C CA . ARG A 1 312 ? 22.840 25.933 -27.164 1.00 49.19 312 ARG A CA 1
ATOM 2498 C C . ARG A 1 312 ? 22.056 24.618 -27.086 1.00 49.19 312 ARG A C 1
ATOM 2500 O O . ARG A 1 312 ? 21.275 24.320 -27.990 1.00 49.19 312 ARG A O 1
ATOM 2507 N N . TRP A 1 313 ? 22.191 23.865 -25.990 1.00 48.59 313 TRP A N 1
ATOM 2508 C CA . TRP A 1 313 ? 21.414 22.640 -25.760 1.00 48.59 313 TRP A CA 1
ATOM 2509 C C . TRP A 1 313 ? 19.910 22.925 -25.607 1.00 48.59 313 TRP A C 1
ATOM 2511 O O . TRP A 1 313 ? 19.086 22.241 -26.222 1.00 48.59 313 TRP A O 1
ATOM 2521 N N . ALA A 1 314 ? 19.547 23.974 -24.857 1.00 45.22 314 ALA A N 1
ATOM 2522 C CA . ALA A 1 314 ? 18.159 24.401 -24.664 1.00 45.22 314 ALA A CA 1
ATOM 2523 C C . ALA A 1 314 ? 17.505 24.889 -25.970 1.00 45.22 314 ALA A C 1
ATOM 2525 O O . ALA A 1 314 ? 16.365 24.525 -26.261 1.00 45.22 314 ALA A O 1
ATOM 2526 N N . SER A 1 315 ? 18.250 25.630 -26.796 1.00 45.75 315 SER A N 1
ATOM 2527 C CA . SER A 1 315 ? 17.811 26.085 -28.122 1.00 45.75 315 SER A CA 1
ATOM 2528 C C . SER A 1 315 ? 17.518 24.918 -29.082 1.00 45.75 315 SER A C 1
ATOM 2530 O O . SER A 1 315 ? 16.513 24.932 -29.796 1.00 45.75 315 SER A O 1
ATOM 2532 N N . GLN A 1 316 ? 18.329 23.852 -29.048 1.00 44.28 316 GLN A N 1
ATOM 2533 C CA . GLN A 1 316 ? 18.131 22.672 -29.902 1.00 44.28 316 GLN A CA 1
ATOM 2534 C C . GLN A 1 316 ? 17.008 21.736 -29.422 1.00 44.28 316 GLN A C 1
ATOM 2536 O O . GLN A 1 316 ? 16.354 21.100 -30.247 1.00 44.28 316 GLN A O 1
ATOM 2541 N N . HIS A 1 317 ? 16.744 21.649 -28.114 1.00 41.41 317 HIS A N 1
ATOM 2542 C CA . HIS A 1 317 ? 15.772 20.690 -27.561 1.00 41.41 317 HIS A CA 1
ATOM 2543 C C . HIS A 1 317 ? 14.348 21.247 -27.416 1.00 41.41 317 HIS A C 1
ATOM 2545 O O . HIS A 1 317 ? 13.402 20.462 -27.326 1.00 41.41 317 HIS A O 1
ATOM 2551 N N . HIS A 1 318 ? 14.154 22.571 -27.468 1.00 42.72 318 HIS A N 1
ATOM 2552 C CA . HIS A 1 318 ? 12.816 23.172 -27.392 1.00 42.72 318 HIS A CA 1
ATOM 2553 C C . HIS A 1 318 ? 11.957 22.913 -28.647 1.00 42.72 318 HIS A C 1
ATOM 2555 O O . HIS A 1 318 ? 10.732 22.942 -28.574 1.00 42.72 318 HIS A O 1
ATOM 2561 N N . LYS A 1 319 ? 12.577 22.575 -29.789 1.00 42.53 319 LYS A N 1
ATOM 2562 C CA . LYS A 1 319 ? 11.863 22.248 -31.039 1.00 42.53 319 LYS A CA 1
ATOM 2563 C C . LYS A 1 319 ? 11.532 20.758 -31.223 1.00 42.53 319 LYS A C 1
ATOM 2565 O O . LYS A 1 319 ? 10.775 20.438 -32.132 1.00 42.53 319 LYS A O 1
ATOM 2570 N N . ALA A 1 320 ? 12.056 19.848 -30.392 1.00 42.53 320 ALA A N 1
ATOM 2571 C CA . ALA A 1 320 ? 12.021 18.411 -30.699 1.00 42.53 320 ALA A CA 1
ATOM 2572 C C . ALA A 1 320 ? 10.950 17.583 -29.957 1.00 42.53 320 ALA A C 1
ATOM 2574 O O . ALA A 1 320 ? 10.505 16.574 -30.500 1.00 42.53 320 ALA A O 1
ATOM 2575 N N . HIS A 1 321 ? 10.502 17.950 -28.744 1.00 41.41 321 HIS A N 1
ATOM 2576 C CA . HIS A 1 321 ? 9.677 17.030 -27.932 1.00 41.41 321 HIS A CA 1
ATOM 2577 C C . HIS A 1 321 ? 8.601 17.690 -27.037 1.00 41.41 321 HIS A C 1
ATOM 2579 O O . HIS A 1 321 ? 8.687 17.606 -25.810 1.00 41.41 321 HIS A O 1
ATOM 2585 N N . PRO A 1 322 ? 7.500 18.219 -27.608 1.00 45.34 322 PRO A N 1
ATOM 2586 C CA . PRO A 1 322 ? 6.344 18.713 -26.836 1.00 45.34 322 PRO A CA 1
ATOM 2587 C C . PRO A 1 322 ? 5.658 17.628 -25.972 1.00 45.34 322 PRO A C 1
ATOM 2589 O O . PRO A 1 322 ? 4.942 17.925 -25.015 1.00 45.34 322 PRO A O 1
ATOM 2592 N N . HIS A 1 323 ? 5.901 16.344 -26.256 1.00 40.31 323 HIS A N 1
ATOM 2593 C CA . HIS A 1 323 ? 5.328 15.220 -25.510 1.00 40.31 323 HIS A CA 1
ATOM 2594 C C . HIS A 1 323 ? 5.991 14.960 -24.143 1.00 40.31 323 HIS A C 1
ATOM 2596 O O . HIS A 1 323 ? 5.337 14.391 -23.262 1.00 40.31 323 HIS A O 1
ATOM 2602 N N . LEU A 1 324 ? 7.247 15.385 -23.933 1.00 33.09 324 LEU A N 1
ATOM 2603 C CA . LEU A 1 324 ? 7.959 15.183 -22.662 1.00 33.09 324 LEU A CA 1
ATOM 2604 C C . LEU A 1 324 ? 7.471 16.146 -21.569 1.00 33.09 324 LEU A C 1
ATOM 2606 O O . LEU A 1 324 ? 7.242 15.719 -20.435 1.00 33.09 324 LEU A O 1
ATOM 2610 N N . ASP A 1 325 ? 7.206 17.406 -21.918 1.00 33.72 325 ASP A N 1
ATOM 2611 C CA . ASP A 1 325 ? 6.680 18.410 -20.979 1.00 33.72 325 ASP A CA 1
ATOM 2612 C C . ASP A 1 325 ? 5.264 18.073 -20.501 1.00 33.72 325 ASP A C 1
ATOM 2614 O O . ASP A 1 325 ? 4.892 18.336 -19.353 1.00 33.72 325 ASP A O 1
ATOM 2618 N N . ALA A 1 326 ? 4.481 17.408 -21.351 1.00 38.22 326 ALA A N 1
ATOM 2619 C CA . ALA A 1 326 ? 3.185 16.868 -20.972 1.00 38.22 326 ALA A CA 1
ATOM 2620 C C . ALA A 1 326 ? 3.309 15.634 -20.055 1.00 38.22 326 ALA A C 1
ATOM 2622 O O . ALA A 1 326 ? 2.403 15.379 -19.267 1.00 38.22 326 ALA A O 1
ATOM 2623 N N . ALA A 1 327 ? 4.387 14.846 -20.132 1.00 34.25 327 ALA A N 1
ATOM 2624 C CA . ALA A 1 327 ? 4.617 13.698 -19.246 1.00 34.25 327 ALA A CA 1
ATOM 2625 C C . ALA A 1 327 ? 5.074 14.133 -17.840 1.00 34.25 327 ALA A C 1
ATOM 2627 O O . ALA A 1 327 ? 4.630 13.558 -16.845 1.00 34.25 327 ALA A O 1
ATOM 2628 N N . VAL A 1 328 ? 5.879 15.198 -17.747 1.00 35.38 328 VAL A N 1
ATOM 2629 C CA . VAL A 1 328 ? 6.282 15.814 -16.470 1.00 35.38 328 VAL A CA 1
ATOM 2630 C C . VAL A 1 328 ? 5.083 16.471 -15.774 1.00 35.38 328 VAL A C 1
ATOM 2632 O O . VAL A 1 328 ? 4.861 16.206 -14.594 1.00 35.38 328 VAL A O 1
ATOM 2635 N N . ARG A 1 329 ? 4.238 17.210 -16.515 1.00 32.12 329 ARG A N 1
ATOM 2636 C CA . ARG A 1 329 ? 2.972 17.771 -15.992 1.00 32.12 329 ARG A CA 1
ATOM 2637 C C . ARG A 1 329 ? 1.941 16.707 -15.580 1.00 32.12 329 ARG A C 1
ATOM 2639 O O . ARG A 1 329 ? 1.132 16.934 -14.683 1.00 32.12 329 ARG A O 1
ATOM 2646 N N . ARG A 1 330 ? 1.973 15.523 -16.200 1.00 38.53 330 ARG A N 1
ATOM 2647 C CA . ARG A 1 330 ? 1.101 14.384 -15.853 1.00 38.53 330 ARG A CA 1
ATOM 2648 C C . ARG A 1 330 ? 1.570 13.628 -14.606 1.00 38.53 330 ARG A C 1
ATOM 2650 O O . ARG A 1 330 ? 0.730 13.196 -13.823 1.00 38.53 330 ARG A O 1
ATOM 2657 N N . GLY A 1 331 ? 2.881 13.530 -14.376 1.00 36.75 331 GLY A N 1
ATOM 2658 C CA . GLY A 1 331 ? 3.437 12.995 -13.127 1.00 36.75 331 GLY A CA 1
ATOM 2659 C C . GLY A 1 331 ? 3.097 13.856 -11.906 1.00 36.75 331 GLY A C 1
ATOM 2660 O O . GLY A 1 331 ? 2.817 13.320 -10.838 1.00 36.75 331 GLY A O 1
ATOM 2661 N N . THR A 1 332 ? 3.036 15.180 -12.080 1.00 35.19 332 THR A N 1
ATOM 2662 C CA . THR A 1 332 ? 2.598 16.115 -11.032 1.00 35.19 332 THR A CA 1
ATOM 2663 C C . THR A 1 332 ? 1.099 16.048 -10.742 1.00 35.19 332 THR A C 1
ATOM 2665 O O . THR A 1 332 ? 0.718 16.254 -9.601 1.00 35.19 332 THR A O 1
ATOM 2668 N N . ALA A 1 333 ? 0.246 15.705 -11.715 1.00 32.25 333 ALA A N 1
ATOM 2669 C CA . ALA A 1 333 ? -1.198 15.575 -11.489 1.00 32.25 333 ALA A CA 1
ATOM 2670 C C . ALA A 1 333 ? -1.560 14.324 -10.666 1.00 32.25 333 ALA A C 1
ATOM 2672 O O . ALA A 1 333 ? -2.403 14.393 -9.780 1.00 32.25 333 ALA A O 1
ATOM 2673 N N . VAL A 1 334 ? -0.887 13.193 -10.906 1.00 38.16 334 VAL A N 1
ATOM 2674 C CA . VAL A 1 334 ? -1.063 11.977 -10.086 1.00 38.16 334 VAL A CA 1
ATOM 2675 C C . VAL A 1 334 ? -0.513 12.194 -8.674 1.00 38.16 334 VAL A C 1
ATOM 2677 O O . VAL A 1 334 ? -1.153 11.795 -7.709 1.00 38.16 334 VAL A O 1
ATOM 2680 N N . ALA A 1 335 ? 0.620 12.893 -8.542 1.00 34.56 335 ALA A N 1
ATOM 2681 C CA . ALA A 1 335 ? 1.135 13.307 -7.238 1.00 34.56 335 ALA A CA 1
ATOM 2682 C C . ALA A 1 335 ? 0.182 14.282 -6.518 1.00 34.56 335 ALA A C 1
ATOM 2684 O O . ALA A 1 335 ? -0.007 14.146 -5.319 1.00 34.56 335 ALA A O 1
ATOM 2685 N N . ALA A 1 336 ? -0.475 15.198 -7.239 1.00 33.31 336 ALA A N 1
ATOM 2686 C CA . ALA A 1 336 ? -1.457 16.123 -6.671 1.00 33.31 336 ALA A CA 1
ATOM 2687 C C . ALA A 1 336 ? -2.730 15.416 -6.175 1.00 33.31 336 ALA A C 1
ATOM 2689 O O . ALA A 1 336 ? -3.270 15.809 -5.151 1.00 33.31 336 ALA A O 1
ATOM 2690 N N . VAL A 1 337 ? -3.180 14.347 -6.844 1.00 37.72 337 VAL A N 1
ATOM 2691 C CA . VAL A 1 337 ? -4.313 13.524 -6.374 1.00 37.72 337 VAL A CA 1
ATOM 2692 C C . VAL A 1 337 ? -3.939 12.713 -5.126 1.00 37.72 337 VAL A C 1
ATOM 2694 O O . VAL A 1 337 ? -4.772 12.556 -4.243 1.00 37.72 337 VAL A O 1
ATOM 2697 N N . VAL A 1 338 ? -2.686 12.258 -5.012 1.00 40.12 338 VAL A N 1
ATOM 2698 C CA . VAL A 1 338 ? -2.167 11.598 -3.796 1.00 40.12 338 VAL A CA 1
ATOM 2699 C C . VAL A 1 338 ? -1.907 12.599 -2.661 1.00 40.12 338 VAL A C 1
ATOM 2701 O O . VAL A 1 338 ? -1.894 12.205 -1.509 1.00 40.12 338 VAL A O 1
ATOM 2704 N N . SER A 1 339 ? -1.721 13.888 -2.955 1.00 32.91 339 SER A N 1
ATOM 2705 C CA . SER A 1 339 ? -1.590 14.947 -1.940 1.00 32.91 339 SER A CA 1
ATOM 2706 C C . SER A 1 339 ? -2.927 15.465 -1.390 1.00 32.91 339 SER A C 1
ATOM 2708 O O . SER A 1 339 ? -2.908 16.281 -0.474 1.00 32.91 339 SER A O 1
ATOM 2710 N N . ILE A 1 340 ? -4.062 15.039 -1.956 1.00 30.73 340 ILE A N 1
ATOM 2711 C CA . ILE A 1 340 ? -5.421 15.399 -1.500 1.00 30.73 340 ILE A CA 1
ATOM 2712 C C . ILE A 1 340 ? -6.008 14.324 -0.557 1.00 30.73 340 ILE A C 1
ATOM 2714 O O . ILE A 1 340 ? -7.001 14.586 0.120 1.00 30.73 340 ILE A O 1
ATOM 2718 N N . VAL A 1 341 ? -5.380 13.145 -0.478 1.00 33.81 341 VAL A N 1
ATOM 2719 C CA . VAL A 1 341 ? -5.692 12.047 0.460 1.00 33.81 341 VAL A CA 1
ATOM 2720 C C . VAL A 1 341 ? -4.599 11.971 1.524 1.00 33.81 341 VAL A C 1
ATOM 2722 O O . VAL A 1 341 ? -4.913 11.699 2.706 1.00 33.81 341 VAL A O 1
#

Organism: NCBI:txid2509291

pLDDT: mean 71.09, std 18.32, range [30.73, 95.56]